Protein AF-A0A1U6GPQ8-F1 (afdb_monomer_lite)

Sequence (270 aa):
MSQRFDLRLATETLAEDAQQLGVTVETLQNISVQVTATLVKQPNAYLELEYFVTLPTESLADQLNWPTWQSEQVSFTDYLWEQTCLECFFTGKLIVNDRSINSDCLINNDNIANTHETTAYVEINASPDGRYALYQFKSYRNPATLPPKPLLQADGQTRASIDWIDTSNQQRPLVETKASSQLSTTSKSSAHKNISPKLYHYERSFRVPLNQLSNETVGIKNTAIEYMHPCVILYFGNTALYFAPKHASSPDFHNRHYWSRFDHKAALIK

Secondary structure (DSSP, 8-state):
-EEEEEEEE--S-HHHHHHHTTS-HHHHHT-EEEEEEEEE-SSS-EEEEEEEEEESSHHHHHHB--PPP-GGG-SB-S-GGGSSEEEEEEEEE-----TTS-TTSS--TT-TTS-SSSS-EEEEEE-TTS-EEEEEESBTTBS--SSPPBPB-TTSSSBP--EEE-GGG--------------------------PPPPEEEEEEEEEEGGGS--TTTT-SS-EEEEEEEEEEEEETTEEEEEESS--SS--TT-GGGPEE--TTGGG--

pLDDT: mean 79.73, std 22.93, range [28.69, 98.62]

Radius of gyration: 21.73 Å; chains: 1; bounding box: 42×54×80 Å

Foldseek 3Di:
DKDKFWKFWQAPCLCVLCVVLVHDSVQNRPWTKMKMWDFDVPPFTKIKIKIKIKGQDPSQVVQWPQDDADPVQQEEDFPLLQAWKWKKKFDFAQPPPDPPDDCPPVDDDPPPPPCQFQAKIKMWIDGNHNYIFIAIARGQCPVVDPPHHFQFFPVNPHGFHKAWDDCVPPPDPPPPPPPDDDDDDDDDDDDDPPPDRDMDMDMTMIMGGLNRVPDPSNNSHVTDTFWMWTKIWIGRNPDTIIITSDADVNGDSSRSVGIDTPDPVVSPPD

Structure (mmCIF, N/CA/C/O backbone):
data_AF-A0A1U6GPQ8-F1
#
_entry.id   AF-A0A1U6GPQ8-F1
#
loop_
_atom_site.group_PDB
_atom_site.id
_atom_site.type_symbol
_atom_site.label_atom_id
_atom_site.label_alt_id
_atom_site.label_comp_id
_atom_site.label_asym_id
_atom_site.label_entity_id
_atom_site.label_seq_id
_atom_site.pdbx_PDB_ins_code
_atom_site.Cartn_x
_atom_site.Cartn_y
_atom_site.Cartn_z
_atom_site.occupancy
_atom_site.B_iso_or_equiv
_atom_site.auth_seq_id
_atom_site.auth_comp_id
_atom_site.auth_asym_id
_atom_site.auth_atom_id
_atom_site.pdbx_PDB_model_num
ATOM 1 N N . MET A 1 1 ? 9.578 16.056 -7.174 1.00 80.38 1 MET A N 1
ATOM 2 C CA . MET A 1 1 ? 8.194 16.360 -7.582 1.00 80.38 1 MET A CA 1
ATOM 3 C C . MET A 1 1 ? 7.305 15.513 -6.697 1.00 80.38 1 MET A C 1
ATOM 5 O O . MET A 1 1 ? 7.438 14.303 -6.791 1.00 80.38 1 MET A O 1
ATOM 9 N N . SER A 1 2 ? 6.498 16.105 -5.819 1.00 88.50 2 SER A N 1
ATOM 10 C CA . SER A 1 2 ? 5.776 15.358 -4.775 1.00 88.50 2 SER A CA 1
ATOM 11 C C . SER A 1 2 ? 4.268 15.585 -4.832 1.00 88.50 2 SER A C 1
ATOM 13 O O . SER A 1 2 ? 3.830 16.717 -5.006 1.00 88.50 2 SER A O 1
ATOM 15 N N . GLN A 1 3 ? 3.482 14.526 -4.660 1.00 91.88 3 GLN A N 1
ATOM 16 C CA . GLN A 1 3 ? 2.026 14.588 -4.549 1.00 91.88 3 GLN A CA 1
ATOM 17 C C . GLN A 1 3 ? 1.580 13.875 -3.276 1.00 91.88 3 GLN A C 1
ATOM 19 O O . GLN A 1 3 ? 2.049 12.780 -2.974 1.00 91.88 3 GLN A O 1
ATOM 24 N N . ARG A 1 4 ? 0.664 14.506 -2.544 1.00 95.31 4 ARG A N 1
ATOM 25 C CA . ARG A 1 4 ? 0.062 13.962 -1.329 1.00 95.31 4 ARG A CA 1
ATOM 26 C C . ARG A 1 4 ? -1.313 13.378 -1.634 1.00 95.31 4 ARG A C 1
ATOM 28 O O . ARG A 1 4 ? -2.082 13.957 -2.401 1.00 95.31 4 ARG A O 1
ATOM 35 N N . PHE A 1 5 ? -1.609 12.254 -1.002 1.00 96.19 5 PHE A N 1
ATOM 36 C CA . PHE A 1 5 ? -2.870 11.538 -1.076 1.00 96.19 5 PHE A CA 1
ATOM 37 C C . PHE A 1 5 ? -3.395 11.356 0.343 1.00 96.19 5 PHE A C 1
ATOM 39 O O . PHE A 1 5 ? -2.730 10.728 1.163 1.00 96.19 5 PHE A O 1
ATOM 46 N N . ASP A 1 6 ? -4.574 11.897 0.630 1.00 97.56 6 ASP A N 1
ATOM 47 C CA . ASP A 1 6 ? -5.304 11.566 1.850 1.00 97.56 6 ASP A CA 1
ATOM 48 C C . ASP A 1 6 ? -6.226 10.383 1.527 1.00 97.56 6 ASP A C 1
ATOM 50 O O . ASP A 1 6 ? -7.061 10.455 0.617 1.00 97.56 6 ASP A O 1
ATOM 54 N N . LEU A 1 7 ? -6.017 9.267 2.217 1.00 98.06 7 LEU A N 1
ATOM 55 C CA . LEU A 1 7 ? -6.739 8.025 1.988 1.00 98.06 7 LEU A CA 1
ATOM 56 C C . LEU A 1 7 ? -7.954 7.983 2.910 1.00 98.06 7 LEU A C 1
ATOM 58 O O . LEU A 1 7 ? -7.910 8.419 4.060 1.00 98.06 7 LEU A O 1
ATOM 62 N N . ARG A 1 8 ? -9.054 7.448 2.392 1.00 95.06 8 ARG A N 1
ATOM 63 C CA . ARG A 1 8 ? -10.304 7.268 3.123 1.00 95.06 8 ARG A CA 1
ATOM 64 C C . ARG A 1 8 ? -10.562 5.792 3.313 1.00 95.06 8 ARG A C 1
ATOM 66 O O . ARG A 1 8 ? -10.179 4.983 2.468 1.00 95.06 8 ARG A O 1
ATOM 73 N N . LEU A 1 9 ? -11.237 5.475 4.408 1.00 95.75 9 LEU A N 1
ATOM 74 C CA . LEU A 1 9 ? -11.702 4.129 4.674 1.00 95.75 9 LEU A CA 1
ATOM 75 C C . LEU A 1 9 ? -12.615 3.664 3.526 1.00 95.75 9 LEU A C 1
ATOM 77 O O . LEU A 1 9 ? -13.590 4.333 3.187 1.00 95.75 9 LEU A O 1
ATOM 81 N N . ALA A 1 10 ? -12.250 2.541 2.925 1.00 92.62 10 ALA A N 1
ATOM 82 C CA . ALA A 1 10 ? -12.886 1.907 1.786 1.00 92.62 10 ALA A CA 1
ATOM 83 C C . ALA A 1 10 ? -13.575 0.628 2.262 1.00 92.62 10 ALA A C 1
ATOM 85 O O . ALA A 1 10 ? -13.041 -0.467 2.124 1.00 92.62 10 ALA A O 1
ATOM 86 N N . THR A 1 11 ? -14.742 0.773 2.880 1.00 89.19 11 THR A N 1
ATOM 87 C CA . THR A 1 11 ? -15.499 -0.350 3.445 1.00 89.19 11 THR A CA 1
ATOM 88 C C . THR A 1 11 ? -16.989 -0.166 3.191 1.00 89.19 11 THR A C 1
ATOM 90 O O . THR A 1 11 ? -17.485 0.960 3.104 1.00 89.19 11 THR A O 1
ATOM 93 N N . GLU A 1 12 ? -17.700 -1.282 3.092 1.00 88.12 12 GLU A N 1
ATOM 94 C CA . GLU A 1 12 ? -19.165 -1.332 3.102 1.00 88.12 12 GLU A CA 1
ATOM 95 C C . GLU A 1 12 ? -19.702 -1.831 4.454 1.00 88.12 12 GLU A C 1
ATOM 97 O O . GLU A 1 12 ? -20.895 -1.713 4.718 1.00 88.12 12 GLU A O 1
ATOM 102 N N . THR A 1 13 ? -18.815 -2.309 5.334 1.00 92.75 13 THR A N 1
ATOM 103 C CA . THR A 1 13 ? -19.119 -2.968 6.615 1.00 92.75 13 THR A CA 1
ATOM 104 C C . THR A 1 13 ? -18.753 -2.100 7.821 1.00 92.75 13 THR A C 1
ATOM 106 O O . THR A 1 13 ? -18.507 -2.593 8.916 1.00 92.75 13 THR A O 1
ATOM 109 N N . LEU A 1 14 ? -18.737 -0.769 7.656 1.00 93.50 14 LEU A N 1
ATOM 110 C CA . LEU A 1 14 ? -18.209 0.181 8.648 1.00 93.50 14 LEU A CA 1
ATOM 111 C C . LEU A 1 14 ? -18.781 0.005 10.065 1.00 93.50 14 LEU A C 1
ATOM 113 O O . LEU A 1 14 ? -18.063 0.138 11.055 1.00 93.50 14 LEU A O 1
ATOM 117 N N . ALA A 1 15 ? -20.088 -0.243 10.168 1.00 96.19 15 ALA A N 1
ATOM 118 C CA . ALA A 1 15 ? -20.752 -0.424 11.455 1.00 96.19 15 ALA A CA 1
ATOM 119 C C . ALA A 1 15 ? -20.372 -1.759 12.115 1.00 96.19 15 ALA A C 1
ATOM 121 O O . ALA A 1 15 ? -20.145 -1.791 13.325 1.00 96.19 15 ALA A O 1
ATOM 122 N N . GLU A 1 16 ? -20.265 -2.832 11.327 1.00 96.94 16 GLU A N 1
ATOM 123 C CA . GLU A 1 16 ? -19.837 -4.148 11.808 1.00 96.94 16 GLU A CA 1
ATOM 124 C C . GLU A 1 16 ? -18.360 -4.128 12.216 1.00 96.94 16 GLU A C 1
ATOM 126 O O . GLU A 1 16 ? -18.025 -4.594 13.305 1.00 96.94 16 GLU A O 1
ATOM 131 N N . ASP A 1 17 ? -17.500 -3.498 11.410 1.00 96.62 17 ASP A N 1
ATOM 132 C CA . ASP A 1 17 ? -16.074 -3.325 11.694 1.00 96.62 17 ASP A CA 1
ATOM 133 C C . ASP A 1 17 ? -15.867 -2.556 13.011 1.00 96.62 17 ASP A C 1
ATOM 135 O O . ASP A 1 17 ? -15.079 -2.963 13.868 1.00 96.62 17 ASP A O 1
ATOM 139 N N . ALA A 1 18 ? -16.613 -1.460 13.215 1.00 97.12 18 ALA A N 1
ATOM 140 C CA . ALA A 1 18 ? -16.558 -0.666 14.444 1.00 97.12 18 ALA A CA 1
ATOM 141 C C . ALA A 1 18 ? -16.988 -1.487 15.667 1.00 97.12 18 ALA A C 1
ATOM 143 O O . ALA A 1 18 ? -16.309 -1.470 16.698 1.00 97.12 18 ALA A O 1
ATOM 144 N N . GLN A 1 19 ? -18.079 -2.247 15.537 1.00 97.38 19 GLN A N 1
ATOM 145 C CA . GLN A 1 19 ? -18.564 -3.130 16.592 1.00 97.38 19 GLN A CA 1
ATOM 146 C C . GLN A 1 19 ? -17.535 -4.216 16.937 1.00 97.38 19 GLN A C 1
ATOM 148 O O . GLN A 1 19 ? -17.273 -4.442 18.118 1.00 97.38 19 GLN A O 1
ATOM 153 N N . GLN A 1 20 ? -16.937 -4.865 15.934 1.00 96.94 20 GLN A N 1
ATOM 154 C CA . GLN A 1 20 ? -15.933 -5.914 16.126 1.00 96.94 20 GLN A CA 1
ATOM 155 C C . GLN A 1 20 ? -14.681 -5.389 16.836 1.00 96.94 20 GLN A C 1
ATOM 157 O O . GLN A 1 20 ? -14.102 -6.090 17.663 1.00 96.94 20 GLN A O 1
ATOM 162 N N . LEU A 1 21 ? -14.292 -4.147 16.547 1.00 97.25 21 LEU A N 1
ATOM 163 C CA . LEU A 1 21 ? -13.140 -3.483 17.155 1.00 97.25 21 LEU A CA 1
ATOM 164 C C . LEU A 1 21 ? -13.445 -2.818 18.504 1.00 97.25 21 LEU A C 1
ATOM 166 O O . LEU A 1 21 ? -12.536 -2.278 19.138 1.00 97.25 21 LEU A O 1
ATOM 170 N N . GLY A 1 22 ? -14.704 -2.852 18.954 1.00 97.31 22 GLY A N 1
ATOM 171 C CA . GLY A 1 22 ? -15.128 -2.252 20.217 1.00 97.31 22 GLY A CA 1
ATOM 172 C C . GLY A 1 22 ? -15.048 -0.722 20.229 1.00 97.31 22 GLY A C 1
ATOM 173 O O . GLY A 1 22 ? -14.846 -0.128 21.287 1.00 97.31 22 GLY A O 1
ATOM 174 N N . VAL A 1 23 ? -15.191 -0.074 19.069 1.00 96.69 23 VAL A N 1
ATOM 175 C CA . VAL A 1 23 ? -15.111 1.386 18.908 1.00 96.69 23 VAL A CA 1
ATOM 176 C C . VAL A 1 23 ? -16.353 1.946 18.210 1.00 96.69 23 VAL A C 1
ATOM 178 O O . VAL A 1 23 ? -17.219 1.212 17.742 1.00 96.69 23 VAL A O 1
ATOM 181 N N . THR A 1 24 ? -16.477 3.272 18.144 1.00 97.62 24 THR A N 1
ATOM 182 C CA . THR A 1 24 ? -17.569 3.915 17.398 1.00 97.62 24 THR A CA 1
ATOM 183 C C . THR A 1 24 ? -17.243 4.020 15.907 1.00 97.62 24 THR A C 1
ATOM 185 O O . THR A 1 24 ? -16.079 4.089 15.515 1.00 97.62 24 THR A O 1
ATOM 188 N N . VAL A 1 25 ? -18.275 4.126 15.066 1.00 97.50 25 VAL A N 1
ATOM 189 C CA . VAL A 1 25 ? -18.115 4.447 13.634 1.00 97.50 25 VAL A CA 1
ATOM 190 C C . VAL A 1 25 ? -17.303 5.731 13.435 1.00 97.50 25 VAL A C 1
ATOM 192 O O . VAL A 1 25 ? -16.388 5.764 12.618 1.00 97.50 25 VAL A O 1
ATOM 195 N N . GLU A 1 26 ? -17.585 6.765 14.230 1.00 96.81 26 GLU A N 1
ATOM 196 C CA . GLU A 1 26 ? -16.834 8.026 14.218 1.00 96.81 26 GLU A CA 1
ATOM 197 C C . GLU A 1 26 ? -15.344 7.808 14.533 1.00 96.81 26 GLU A C 1
ATOM 199 O O . GLU A 1 26 ? -14.475 8.414 13.912 1.00 96.81 26 GLU A O 1
ATOM 204 N N . THR A 1 27 ? -15.030 6.892 15.454 1.00 96.62 27 THR A N 1
ATOM 205 C CA . THR A 1 27 ? -13.646 6.540 15.793 1.00 96.62 27 THR A CA 1
ATOM 206 C C . THR A 1 27 ? -12.912 5.950 14.587 1.00 96.62 27 THR A C 1
ATOM 208 O O . THR A 1 27 ? -11.779 6.344 14.326 1.00 96.62 27 THR A O 1
ATOM 211 N N . LEU A 1 28 ? -13.554 5.065 13.814 1.00 97.44 28 LEU A N 1
ATOM 212 C CA . LEU A 1 28 ? -12.960 4.523 12.585 1.00 97.44 28 LEU A CA 1
ATOM 213 C C . LEU A 1 28 ? -12.820 5.582 11.485 1.00 97.44 28 LEU A C 1
ATOM 215 O O . LEU A 1 28 ? -11.802 5.626 10.799 1.00 97.44 28 LEU A O 1
ATOM 219 N N . GLN A 1 29 ? -13.805 6.470 11.342 1.00 96.12 29 GLN A N 1
ATOM 220 C CA . GLN A 1 29 ? -13.757 7.575 10.377 1.00 96.12 29 GLN A CA 1
ATOM 221 C C . GLN A 1 29 ? -12.651 8.594 10.686 1.00 96.12 29 GLN A C 1
ATOM 223 O O . GLN A 1 29 ? -12.165 9.261 9.774 1.00 96.12 29 GLN A O 1
ATOM 228 N N . ASN A 1 30 ? -12.239 8.691 11.951 1.00 96.44 30 ASN A N 1
ATOM 229 C CA . ASN A 1 30 ? -11.161 9.565 12.406 1.00 96.44 30 ASN A CA 1
ATOM 230 C C . ASN A 1 30 ? -9.761 8.931 12.298 1.00 96.44 30 ASN A C 1
ATOM 232 O O . ASN A 1 30 ? -8.777 9.574 12.673 1.00 96.44 30 ASN A O 1
ATOM 236 N N . ILE A 1 31 ? -9.635 7.702 11.781 1.00 98.12 31 ILE A N 1
ATOM 237 C CA . ILE A 1 31 ? -8.334 7.166 11.364 1.00 98.12 31 ILE A CA 1
ATOM 238 C C . ILE A 1 31 ? -7.844 7.986 10.168 1.00 98.12 31 ILE A C 1
ATOM 240 O O . ILE A 1 31 ? -8.519 8.086 9.145 1.00 98.12 31 ILE A O 1
ATOM 244 N N . SER A 1 32 ? -6.649 8.560 10.290 1.00 98.12 32 SER A N 1
ATOM 245 C CA . SER A 1 32 ? -6.026 9.332 9.218 1.00 98.12 32 SER A CA 1
ATOM 246 C C . SER A 1 32 ? -4.911 8.518 8.581 1.00 98.12 32 SER A C 1
ATOM 248 O O . SER A 1 32 ? -3.963 8.122 9.260 1.00 98.12 32 SER A O 1
ATOM 250 N N . VAL A 1 33 ? -5.024 8.279 7.276 1.00 98.56 33 VAL A N 1
ATOM 251 C CA . VAL A 1 33 ? -3.987 7.632 6.473 1.00 98.56 33 VAL A CA 1
ATOM 252 C C . VAL A 1 33 ? -3.605 8.564 5.337 1.00 98.56 33 VAL A C 1
ATOM 254 O O . VAL A 1 33 ? -4.456 9.063 4.601 1.00 98.56 33 VAL A O 1
ATOM 257 N N . GLN A 1 34 ? -2.310 8.794 5.182 1.00 98.50 34 GLN A N 1
ATOM 258 C CA . GLN A 1 34 ? -1.774 9.681 4.169 1.00 98.50 34 GLN A CA 1
ATOM 259 C C . GLN A 1 34 ? -0.557 9.081 3.508 1.00 98.50 34 GLN A C 1
ATOM 261 O O . GLN A 1 34 ? 0.291 8.492 4.171 1.00 98.50 34 GLN A O 1
ATOM 266 N N . VAL A 1 35 ? -0.451 9.297 2.204 1.00 98.31 35 VAL A N 1
ATOM 267 C CA . VAL A 1 35 ? 0.700 8.862 1.427 1.00 98.31 35 VAL A CA 1
ATOM 268 C C . VAL A 1 35 ? 1.261 10.041 0.657 1.00 98.31 35 VAL A C 1
ATOM 270 O O . VAL A 1 35 ? 0.530 10.751 -0.033 1.00 98.31 35 VAL A O 1
ATOM 273 N N . THR A 1 36 ? 2.565 10.258 0.768 1.00 96.75 36 THR A N 1
ATOM 274 C CA . THR A 1 36 ? 3.293 11.180 -0.103 1.00 96.75 36 THR A CA 1
ATOM 275 C C . THR A 1 36 ? 4.077 10.369 -1.114 1.00 96.75 36 THR A C 1
ATOM 277 O O . THR A 1 36 ? 4.870 9.509 -0.747 1.00 96.75 36 THR A O 1
ATOM 280 N N . ALA A 1 37 ? 3.857 10.648 -2.395 1.00 94.56 37 ALA A N 1
ATOM 281 C CA . ALA A 1 37 ? 4.611 10.060 -3.486 1.00 94.56 37 ALA A CA 1
ATOM 282 C C . ALA A 1 37 ? 5.533 11.111 -4.099 1.00 94.56 37 ALA A C 1
ATOM 284 O O . ALA A 1 37 ? 5.069 12.124 -4.632 1.00 94.56 37 ALA A O 1
ATOM 285 N N . THR A 1 38 ? 6.837 10.862 -4.052 1.00 91.94 38 THR A N 1
ATOM 286 C CA . THR A 1 38 ? 7.864 11.769 -4.559 1.00 91.94 38 THR A CA 1
ATOM 287 C C . THR A 1 38 ? 8.612 11.131 -5.721 1.00 91.94 38 THR A C 1
ATOM 289 O O . THR A 1 38 ? 9.323 10.144 -5.572 1.00 91.94 38 THR A O 1
ATOM 292 N N . LEU A 1 39 ? 8.498 11.738 -6.900 1.00 87.56 39 LEU A N 1
ATOM 293 C CA . LEU A 1 39 ? 9.299 11.394 -8.065 1.00 87.56 39 LEU A CA 1
ATOM 294 C C . LEU A 1 39 ? 10.582 12.232 -8.077 1.00 87.56 39 LEU A C 1
ATOM 296 O O . LEU A 1 39 ? 10.535 13.470 -8.182 1.00 87.56 39 LEU A O 1
ATOM 300 N N . VAL A 1 40 ? 11.725 11.554 -8.017 1.00 85.50 40 VAL A N 1
ATOM 301 C CA . VAL A 1 40 ? 13.059 12.147 -8.152 1.00 85.50 40 VAL A CA 1
ATOM 302 C C . VAL A 1 40 ? 13.677 11.667 -9.456 1.00 85.50 40 VAL A C 1
ATOM 304 O O . VAL A 1 40 ? 13.591 10.493 -9.793 1.00 85.50 40 VAL A O 1
ATOM 307 N N . LYS A 1 41 ? 14.255 12.592 -10.232 1.00 77.81 41 LYS A N 1
ATOM 308 C CA . LYS A 1 41 ? 14.814 12.304 -11.565 1.00 77.81 41 LYS A CA 1
ATOM 309 C C . LYS A 1 41 ? 16.342 12.265 -11.604 1.00 77.81 41 LYS A C 1
ATOM 311 O O . LYS A 1 41 ? 16.888 11.727 -12.560 1.00 77.81 41 LYS A O 1
ATOM 316 N N . GLN A 1 42 ? 17.016 12.886 -10.636 1.00 74.12 42 GLN A N 1
ATOM 317 C CA . GLN A 1 42 ? 18.471 13.066 -10.601 1.00 74.12 42 GLN A CA 1
ATOM 318 C C . GLN A 1 42 ? 18.967 13.071 -9.141 1.00 74.12 42 GLN A C 1
ATOM 320 O O . GLN A 1 42 ? 18.241 13.578 -8.283 1.00 74.12 42 GLN A O 1
ATOM 325 N N . PRO A 1 43 ? 20.180 12.558 -8.846 1.00 78.81 43 PRO A N 1
ATOM 326 C CA . PRO A 1 43 ? 21.112 11.918 -9.786 1.00 78.81 43 PRO A CA 1
ATOM 327 C C . PRO A 1 43 ? 20.650 10.521 -10.232 1.00 78.81 43 PRO A C 1
ATOM 329 O O . PRO A 1 43 ? 20.870 10.143 -11.375 1.00 78.81 43 PRO A O 1
ATOM 332 N N . ASN A 1 44 ? 19.920 9.805 -9.374 1.00 82.62 44 ASN A N 1
ATOM 333 C CA . ASN A 1 44 ? 19.282 8.531 -9.700 1.00 82.62 44 ASN A CA 1
ATOM 334 C C . ASN A 1 44 ? 17.766 8.708 -9.688 1.00 82.62 44 ASN A C 1
ATOM 336 O O . ASN A 1 44 ? 17.230 9.384 -8.809 1.00 82.62 44 ASN A O 1
ATOM 340 N N . ALA A 1 45 ? 17.080 8.116 -10.663 1.00 84.12 45 ALA A N 1
ATOM 341 C CA . ALA A 1 45 ? 15.637 8.241 -10.769 1.00 84.12 45 ALA A CA 1
ATOM 342 C C . ALA A 1 45 ? 14.924 7.214 -9.873 1.00 84.12 45 ALA A C 1
ATOM 344 O O . ALA A 1 45 ? 15.140 6.011 -10.024 1.00 84.12 45 ALA A O 1
ATOM 345 N N . TYR A 1 46 ? 14.064 7.678 -8.966 1.00 88.94 46 TYR A N 1
ATOM 346 C CA . TYR A 1 46 ? 13.274 6.827 -8.070 1.00 88.94 46 TYR A CA 1
ATOM 347 C C . TYR A 1 46 ? 11.874 7.397 -7.822 1.00 88.94 46 TYR A C 1
ATOM 349 O O . TYR A 1 46 ? 11.650 8.610 -7.902 1.00 88.94 46 TYR A O 1
ATOM 357 N N . LEU A 1 47 ? 10.940 6.496 -7.520 1.00 91.38 47 LEU A N 1
ATOM 358 C CA . LEU A 1 47 ? 9.679 6.810 -6.858 1.00 91.38 47 LEU A CA 1
ATOM 359 C C . LEU A 1 47 ? 9.854 6.532 -5.366 1.00 91.38 47 LEU A C 1
ATOM 361 O O . LEU A 1 47 ? 10.105 5.396 -4.990 1.00 91.38 47 LEU A O 1
ATOM 365 N N . GLU A 1 48 ? 9.710 7.547 -4.532 1.00 95.00 48 GLU A N 1
ATOM 366 C CA . GLU A 1 48 ? 9.655 7.419 -3.077 1.00 95.00 48 GLU A CA 1
ATOM 367 C C . GLU A 1 48 ? 8.201 7.479 -2.607 1.00 95.00 48 GLU A C 1
ATOM 369 O O . GLU A 1 48 ? 7.417 8.278 -3.124 1.00 95.00 48 GLU A O 1
ATOM 374 N N . LEU A 1 49 ? 7.847 6.621 -1.655 1.00 97.38 49 LEU A N 1
ATOM 375 C CA . LEU A 1 49 ? 6.535 6.559 -1.024 1.00 97.38 49 LEU A CA 1
ATOM 376 C C . LEU A 1 49 ? 6.723 6.651 0.491 1.00 97.38 49 LEU A C 1
ATOM 378 O O . LEU A 1 49 ? 7.417 5.821 1.075 1.00 97.38 49 LEU A O 1
ATOM 382 N N . GLU A 1 50 ? 6.103 7.654 1.107 1.00 97.94 50 GLU A N 1
ATOM 383 C CA . GLU A 1 50 ? 6.067 7.875 2.557 1.00 97.94 50 GLU A CA 1
ATOM 384 C C . GLU A 1 50 ? 4.622 7.678 3.039 1.00 97.94 50 GLU A C 1
ATOM 386 O O . GLU A 1 50 ? 3.727 8.410 2.607 1.00 97.94 50 GLU A O 1
ATOM 391 N N . TYR A 1 51 ? 4.386 6.699 3.912 1.00 98.38 51 TYR A N 1
ATOM 392 C CA . TYR A 1 51 ? 3.076 6.383 4.488 1.00 98.38 51 TYR A CA 1
ATOM 393 C C . TYR A 1 51 ? 3.008 6.876 5.929 1.00 98.38 51 TYR A C 1
ATOM 395 O O . TYR A 1 51 ? 3.856 6.517 6.742 1.00 98.38 51 TYR A O 1
ATOM 403 N N . PHE A 1 52 ? 1.957 7.624 6.254 1.00 98.06 52 PHE A N 1
ATOM 404 C CA . PHE A 1 52 ? 1.663 8.135 7.589 1.00 98.06 52 PHE A CA 1
ATOM 405 C C . PHE A 1 52 ? 0.298 7.622 8.039 1.00 98.06 52 PHE A C 1
ATOM 407 O O . PHE A 1 52 ? -0.705 7.839 7.358 1.00 98.06 52 PHE A O 1
ATOM 414 N N . VAL A 1 53 ? 0.250 6.975 9.201 1.00 98.31 53 VAL A N 1
ATOM 415 C CA . VAL A 1 53 ? -0.982 6.489 9.832 1.00 98.31 53 VAL A CA 1
ATOM 416 C C . VAL A 1 53 ? -1.115 7.143 11.197 1.00 98.31 53 VAL A C 1
ATOM 418 O O . VAL A 1 53 ? -0.180 7.135 11.994 1.00 98.31 53 VAL A O 1
ATOM 421 N N . THR A 1 54 ? -2.278 7.724 11.471 1.00 98.19 54 THR A N 1
ATOM 422 C CA . THR A 1 54 ? -2.613 8.298 12.773 1.00 98.19 54 THR A CA 1
ATOM 423 C C . THR A 1 54 ? -3.905 7.688 13.289 1.00 98.19 54 THR A C 1
ATOM 425 O O . THR A 1 54 ? -4.943 7.777 12.630 1.00 98.19 54 THR A O 1
ATOM 428 N N . LEU A 1 55 ? -3.840 7.092 14.479 1.00 97.94 55 LEU A N 1
ATOM 429 C CA . LEU A 1 55 ? -4.991 6.515 15.161 1.00 97.94 55 LEU A CA 1
ATOM 430 C C . LEU A 1 55 ? -5.495 7.455 16.268 1.00 97.94 55 LEU A C 1
ATOM 432 O O . LEU A 1 55 ? -4.680 8.018 17.011 1.00 97.94 55 LEU A O 1
ATOM 436 N N . PRO A 1 56 ? -6.824 7.617 16.403 1.00 96.81 56 PRO A N 1
ATOM 437 C CA . PRO A 1 56 ? -7.422 8.561 17.345 1.00 96.81 56 PRO A CA 1
ATOM 438 C C . PRO A 1 56 ? -7.511 8.045 18.788 1.00 96.81 56 PRO A C 1
ATOM 440 O O . PRO A 1 56 ? -7.808 8.829 19.688 1.00 96.81 56 PRO A O 1
ATOM 443 N N . THR A 1 57 ? -7.300 6.745 19.030 1.00 95.88 57 THR A N 1
ATOM 444 C CA . THR A 1 57 ? -7.478 6.129 20.353 1.00 95.88 57 THR A CA 1
ATOM 445 C C . THR A 1 57 ? -6.408 5.085 20.660 1.00 95.88 57 THR A C 1
ATOM 447 O O . THR A 1 57 ? -5.869 4.437 19.765 1.00 95.88 57 THR A O 1
ATOM 450 N N . GLU A 1 58 ? -6.153 4.887 21.955 1.00 95.56 58 GLU A N 1
ATOM 451 C CA . GLU A 1 58 ? -5.263 3.835 22.464 1.00 95.56 58 GLU A CA 1
ATOM 452 C C . GLU A 1 58 ? -5.763 2.437 22.105 1.00 95.56 58 GLU A C 1
ATOM 454 O O . GLU A 1 58 ? -4.996 1.609 21.640 1.00 95.56 58 GLU A O 1
ATOM 459 N N . SER A 1 59 ? -7.072 2.203 22.228 1.00 95.50 59 SER A N 1
ATOM 460 C CA . SER A 1 59 ? -7.676 0.901 21.931 1.00 95.50 59 SER A CA 1
ATOM 461 C C . SER A 1 59 ? -7.447 0.453 20.484 1.00 95.50 59 SER A C 1
ATOM 463 O O . SER A 1 59 ? -7.251 -0.736 20.247 1.00 95.50 59 SER A O 1
ATOM 465 N N . LEU A 1 60 ? -7.438 1.378 19.516 1.00 97.50 60 LEU A N 1
ATOM 466 C CA . LEU A 1 60 ? -7.057 1.050 18.141 1.00 97.50 60 LEU A CA 1
ATOM 467 C C . LEU A 1 60 ? -5.551 0.805 18.014 1.00 97.50 60 LEU A C 1
ATOM 469 O O . LEU A 1 60 ? -5.146 -0.106 17.300 1.00 97.50 60 LEU A O 1
ATOM 473 N N . ALA A 1 61 ? -4.727 1.603 18.696 1.00 97.19 61 ALA A N 1
ATOM 474 C CA . ALA A 1 61 ? -3.273 1.463 18.668 1.00 97.19 61 ALA A CA 1
ATOM 475 C C . ALA A 1 61 ? -2.792 0.126 19.249 1.00 97.19 61 ALA A C 1
ATOM 477 O O . ALA A 1 61 ? -1.899 -0.491 18.675 1.00 97.19 61 ALA A O 1
ATOM 478 N N . ASP A 1 62 ? -3.425 -0.345 20.322 1.00 96.50 62 ASP A N 1
ATOM 479 C CA . ASP A 1 62 ? -3.134 -1.635 20.954 1.00 96.50 62 ASP A CA 1
ATOM 480 C C . ASP A 1 62 ? -3.561 -2.825 20.079 1.00 96.50 62 ASP A C 1
ATOM 482 O O . ASP A 1 62 ? -2.982 -3.907 20.171 1.00 96.50 62 ASP A O 1
ATOM 486 N N . GLN A 1 63 ? -4.576 -2.638 19.227 1.00 97.88 63 GLN A N 1
ATOM 487 C CA . GLN A 1 63 ? -5.068 -3.667 18.307 1.00 97.88 63 GLN A CA 1
ATOM 488 C C . GLN A 1 63 ? -4.326 -3.679 16.966 1.00 97.88 63 GLN A C 1
ATOM 490 O O . GLN A 1 63 ? -4.323 -4.713 16.292 1.00 97.88 63 GLN A O 1
ATOM 495 N N . LEU A 1 64 ? -3.731 -2.553 16.552 1.00 98.44 64 LEU A N 1
ATOM 496 C CA . LEU A 1 64 ? -3.061 -2.435 15.261 1.00 98.44 64 LEU A CA 1
ATOM 497 C C . LEU A 1 64 ? -1.853 -3.374 15.195 1.00 98.44 64 LEU A C 1
ATOM 499 O O . LEU A 1 64 ? -0.869 -3.219 15.919 1.00 98.44 64 LEU A O 1
ATOM 503 N N . ASN A 1 65 ? -1.878 -4.287 14.230 1.00 97.88 65 ASN A N 1
ATOM 504 C CA . ASN A 1 65 ? -0.711 -5.064 13.860 1.00 97.88 65 ASN A CA 1
ATOM 505 C C . ASN A 1 65 ? 0.217 -4.208 12.987 1.00 97.88 65 ASN A C 1
ATOM 507 O O . ASN A 1 65 ? 0.089 -4.170 11.762 1.00 97.88 65 ASN A O 1
ATOM 511 N N . TRP A 1 66 ? 1.148 -3.504 13.624 1.00 97.00 66 TRP A N 1
ATOM 512 C CA . TRP A 1 66 ? 2.219 -2.774 12.952 1.00 97.00 66 TRP A CA 1
ATOM 513 C C . TRP A 1 66 ? 3.565 -3.418 13.289 1.00 97.00 66 TRP A C 1
ATOM 515 O O . TRP A 1 66 ? 4.158 -3.089 14.322 1.00 97.00 66 TRP A O 1
ATOM 525 N N . PRO A 1 67 ? 4.057 -4.364 12.471 1.00 94.25 67 PRO A N 1
ATOM 526 C CA . PRO A 1 67 ? 5.226 -5.135 12.850 1.00 94.25 67 PRO A CA 1
ATOM 527 C C . PRO A 1 67 ? 6.484 -4.256 12.898 1.00 94.25 67 PRO A C 1
ATOM 529 O O . PRO A 1 67 ? 6.679 -3.323 12.107 1.00 94.25 67 PRO A O 1
ATOM 532 N N . THR A 1 68 ? 7.346 -4.547 13.871 1.00 91.75 68 THR A N 1
ATOM 533 C CA . THR A 1 68 ? 8.632 -3.865 14.034 1.00 91.75 68 THR A CA 1
ATOM 534 C C . THR A 1 68 ? 9.499 -4.107 12.804 1.00 91.75 68 THR A C 1
ATOM 536 O O . THR A 1 68 ? 9.600 -5.233 12.326 1.00 91.75 68 THR A O 1
ATOM 539 N N . TRP A 1 69 ? 10.142 -3.050 12.310 1.00 92.50 69 TRP A N 1
ATOM 540 C CA . TRP A 1 69 ? 11.083 -3.152 11.198 1.00 92.50 69 TRP A CA 1
ATOM 541 C C . TRP A 1 69 ? 12.291 -4.020 11.567 1.00 92.50 69 TRP A C 1
ATOM 543 O O . TRP A 1 69 ? 12.833 -3.880 12.665 1.00 92.50 69 TRP A O 1
ATOM 553 N N . GLN A 1 70 ? 12.709 -4.895 10.650 1.00 89.12 70 GLN A N 1
ATOM 554 C CA . GLN A 1 70 ? 13.859 -5.783 10.818 1.00 89.12 70 GLN A CA 1
ATOM 555 C C . GLN A 1 70 ? 14.666 -5.851 9.519 1.00 89.12 70 GLN A C 1
ATOM 557 O O . GLN A 1 70 ? 14.177 -6.332 8.495 1.00 89.12 70 GLN A O 1
ATOM 562 N N . SER A 1 71 ? 15.930 -5.420 9.562 1.00 90.62 71 SER A N 1
ATOM 563 C CA . SER A 1 71 ? 16.847 -5.477 8.413 1.00 90.62 71 SER A CA 1
ATOM 564 C C . SER A 1 71 ? 16.963 -6.879 7.828 1.00 90.62 71 SER A C 1
ATOM 566 O O . SER A 1 71 ? 17.060 -7.043 6.615 1.00 90.62 71 SER A O 1
ATOM 568 N N . GLU A 1 72 ? 16.930 -7.893 8.688 1.00 91.69 72 GLU A N 1
ATOM 569 C CA . GLU A 1 72 ? 17.125 -9.294 8.327 1.00 91.69 72 GLU A CA 1
ATOM 570 C C . GLU A 1 72 ? 15.917 -9.876 7.580 1.00 91.69 72 GLU A C 1
ATOM 572 O O . GLU A 1 72 ? 16.048 -10.903 6.917 1.00 91.69 72 GLU A O 1
ATOM 577 N N . GLN A 1 73 ? 14.748 -9.230 7.665 1.00 88.81 73 GLN A N 1
ATOM 578 C CA . GLN A 1 73 ? 13.528 -9.661 6.979 1.00 88.81 73 GLN A CA 1
ATOM 579 C C . GLN A 1 73 ? 13.352 -9.037 5.592 1.00 88.81 73 GLN A C 1
ATOM 581 O O . GLN A 1 73 ? 12.453 -9.451 4.852 1.00 88.81 73 GLN A O 1
ATOM 586 N N . VAL A 1 74 ? 14.190 -8.064 5.213 1.00 94.88 74 VAL A N 1
ATOM 587 C CA . VAL A 1 74 ? 14.079 -7.362 3.929 1.00 94.88 74 VAL A CA 1
ATOM 588 C C . VAL A 1 74 ? 14.267 -8.343 2.773 1.00 94.88 74 VAL A C 1
ATOM 590 O O . VAL A 1 74 ? 15.378 -8.736 2.421 1.00 94.88 74 VAL A O 1
ATOM 593 N N . SER A 1 75 ? 13.151 -8.759 2.181 1.00 96.25 75 SER A N 1
ATOM 594 C CA . SER A 1 75 ? 13.112 -9.816 1.176 1.00 96.25 75 SER A CA 1
ATOM 595 C C . SER A 1 75 ? 11.806 -9.790 0.387 1.00 96.25 75 SER A C 1
ATOM 597 O O . SER A 1 75 ? 10.781 -9.279 0.852 1.00 96.25 75 SER A O 1
ATOM 599 N N . PHE A 1 76 ? 11.843 -10.369 -0.815 1.00 97.50 76 PHE A N 1
ATOM 600 C CA . PHE A 1 76 ? 10.638 -10.566 -1.611 1.00 97.50 76 PHE A CA 1
ATOM 601 C C . PHE A 1 76 ? 9.751 -11.641 -0.963 1.00 97.50 76 PHE A C 1
ATOM 603 O O . PHE A 1 76 ? 10.205 -12.772 -0.794 1.00 97.50 76 PHE A O 1
ATOM 610 N N . THR A 1 77 ? 8.493 -11.324 -0.658 1.00 97.75 77 THR A N 1
ATOM 611 C CA . THR A 1 77 ? 7.521 -12.237 -0.033 1.00 97.75 77 THR A CA 1
ATOM 612 C C . THR A 1 77 ? 6.140 -12.047 -0.659 1.00 97.75 77 THR A C 1
ATOM 614 O O . THR A 1 77 ? 5.643 -10.927 -0.705 1.00 97.75 77 THR A O 1
ATOM 617 N N . ASP A 1 78 ? 5.510 -13.131 -1.115 1.00 97.94 78 ASP A N 1
ATOM 618 C CA . ASP A 1 78 ? 4.149 -13.096 -1.664 1.00 97.94 78 ASP A CA 1
ATOM 619 C C . ASP A 1 78 ? 3.068 -12.982 -0.563 1.00 97.94 78 ASP A C 1
ATOM 621 O O . ASP A 1 78 ? 3.357 -13.154 0.619 1.00 97.94 78 ASP A O 1
ATOM 625 N N . TYR A 1 79 ? 1.811 -12.723 -0.951 1.00 97.38 79 TYR A N 1
ATOM 626 C CA . TYR A 1 79 ? 0.632 -12.717 -0.059 1.00 97.38 79 TYR A CA 1
ATOM 627 C C . TYR A 1 79 ? 0.652 -11.673 1.075 1.00 97.38 79 TYR A C 1
ATOM 629 O O . TYR A 1 79 ? -0.049 -11.806 2.074 1.00 97.38 79 TYR A O 1
ATOM 637 N N . LEU A 1 80 ? 1.409 -10.580 0.921 1.00 97.69 80 LEU A N 1
ATOM 638 C CA . LEU A 1 80 ? 1.492 -9.526 1.946 1.00 97.69 80 LEU A CA 1
ATOM 639 C C . LEU A 1 80 ? 0.161 -8.807 2.221 1.00 97.69 80 LEU A C 1
ATOM 641 O O . LEU A 1 80 ? 0.025 -8.212 3.284 1.00 97.69 80 LEU A O 1
ATOM 645 N N . TRP A 1 81 ? -0.813 -8.885 1.310 1.00 96.69 81 TRP A N 1
ATOM 646 C CA . TRP A 1 81 ? -2.161 -8.325 1.487 1.00 96.69 81 TRP A CA 1
ATOM 647 C C . TRP A 1 81 ? -2.999 -9.056 2.559 1.00 96.69 81 TRP A C 1
ATOM 649 O O . TRP A 1 81 ? -4.055 -8.572 2.967 1.00 96.69 81 TRP A O 1
ATOM 659 N N . GLU A 1 82 ? -2.544 -10.215 3.048 1.00 97.00 82 GLU A N 1
ATOM 660 C CA . GLU A 1 82 ? -3.183 -10.977 4.138 1.00 97.00 82 GLU A CA 1
ATOM 661 C C . GLU A 1 82 ? -2.819 -10.449 5.542 1.00 97.00 82 GLU A C 1
ATOM 663 O O . GLU A 1 82 ? -3.200 -11.022 6.560 1.00 97.00 82 GLU A O 1
ATOM 668 N N . GLN A 1 83 ? -2.068 -9.351 5.607 1.00 97.00 83 GLN A N 1
ATOM 669 C CA . GLN A 1 83 ? -1.634 -8.672 6.827 1.00 97.00 83 GLN A CA 1
ATOM 670 C C . GLN A 1 83 ? -1.567 -7.155 6.574 1.00 97.00 83 GLN A C 1
ATOM 672 O O . GLN A 1 83 ? -1.918 -6.684 5.491 1.00 97.00 83 GLN A O 1
ATOM 677 N N . THR A 1 84 ? -1.124 -6.365 7.562 1.00 98.19 84 THR A N 1
ATOM 678 C CA . THR A 1 84 ? -0.918 -4.922 7.360 1.00 98.19 84 THR A CA 1
ATOM 679 C C . THR A 1 84 ? 0.031 -4.686 6.185 1.00 98.19 84 THR A C 1
ATOM 681 O O . THR A 1 84 ? 1.187 -5.118 6.212 1.00 98.19 84 THR A O 1
ATOM 684 N N . CYS A 1 85 ? -0.465 -3.995 5.161 1.00 98.56 85 CYS A N 1
ATOM 685 C CA . CYS A 1 85 ? 0.200 -3.841 3.879 1.00 98.56 85 CYS A CA 1
ATOM 686 C C . CYS A 1 85 ? 0.083 -2.404 3.370 1.00 98.56 85 CYS A C 1
ATOM 688 O O . CYS A 1 85 ? -0.994 -1.808 3.352 1.00 98.56 85 CYS A O 1
ATOM 690 N N . LEU A 1 86 ? 1.218 -1.850 2.964 1.00 98.62 86 LEU A N 1
ATOM 691 C CA . LEU A 1 86 ? 1.357 -0.551 2.326 1.00 98.62 86 LEU A CA 1
ATOM 692 C C . LEU A 1 86 ? 1.447 -0.804 0.824 1.00 98.62 86 LEU A C 1
ATOM 694 O O . LEU A 1 86 ? 2.432 -1.377 0.351 1.00 98.62 86 LEU A O 1
ATOM 698 N N . GLU A 1 87 ? 0.415 -0.411 0.088 1.00 98.56 87 GLU A N 1
ATOM 699 C CA . GLU A 1 87 ? 0.258 -0.762 -1.317 1.00 98.56 87 GLU A CA 1
ATOM 700 C C . GLU A 1 87 ? 0.344 0.465 -2.221 1.00 98.56 87 GLU A C 1
ATOM 702 O O . GLU A 1 87 ? -0.104 1.561 -1.885 1.00 98.56 87 GLU A O 1
ATOM 707 N N . CYS A 1 88 ? 0.882 0.298 -3.424 1.00 98.06 88 CYS A N 1
ATOM 708 C CA . CYS A 1 88 ? 0.806 1.332 -4.443 1.00 98.06 88 CYS A CA 1
ATOM 709 C C . CYS A 1 88 ? 0.684 0.732 -5.833 1.00 98.06 88 CYS A C 1
ATOM 711 O O . CYS A 1 88 ? 1.557 -0.005 -6.293 1.00 98.06 88 CYS A O 1
ATOM 713 N N . PHE A 1 89 ? -0.382 1.122 -6.523 1.00 96.12 89 PHE A N 1
ATOM 714 C CA . PHE A 1 89 ? -0.620 0.762 -7.909 1.00 96.12 89 PHE A CA 1
ATOM 715 C C . PHE A 1 89 ? -0.290 1.944 -8.803 1.00 96.12 89 PHE A C 1
ATOM 717 O O . PHE A 1 89 ? -0.676 3.079 -8.512 1.00 96.12 89 PHE A O 1
ATOM 724 N N . PHE A 1 90 ? 0.402 1.711 -9.911 1.00 92.38 90 PHE A N 1
ATOM 725 C CA . PHE A 1 90 ? 0.687 2.785 -10.851 1.00 92.38 90 PHE A CA 1
ATOM 726 C C . PHE A 1 90 ? 0.894 2.294 -12.277 1.00 92.38 90 PHE A C 1
ATOM 728 O O . PHE A 1 90 ? 1.239 1.147 -12.559 1.00 92.38 90 PHE A O 1
ATOM 735 N N . THR A 1 91 ? 0.695 3.225 -13.199 1.00 88.00 91 THR A N 1
ATOM 736 C CA . THR A 1 91 ? 0.952 3.058 -14.628 1.00 88.00 91 THR A CA 1
ATOM 737 C C . THR A 1 91 ? 1.485 4.367 -15.189 1.00 88.00 91 THR A C 1
ATOM 739 O O . THR A 1 91 ? 1.295 5.442 -14.612 1.00 88.00 91 THR A O 1
ATOM 742 N N . GLY A 1 92 ? 2.121 4.309 -16.351 1.00 78.38 92 GLY A N 1
ATOM 743 C CA . GLY A 1 92 ? 2.497 5.514 -17.074 1.00 78.38 92 GLY A CA 1
ATOM 744 C C . GLY A 1 92 ? 2.376 5.360 -18.579 1.00 78.38 92 GLY A C 1
ATOM 745 O O . GLY A 1 92 ? 1.769 4.412 -19.073 1.00 78.38 92 GLY A O 1
ATOM 746 N N . LYS A 1 93 ? 2.946 6.329 -19.294 1.00 65.75 93 LYS A N 1
ATOM 747 C CA . LYS A 1 93 ? 2.998 6.365 -20.758 1.00 65.75 93 LYS A CA 1
ATOM 748 C C . LYS A 1 93 ? 4.418 6.141 -21.258 1.00 65.75 93 LYS A C 1
ATOM 750 O O . LYS A 1 93 ? 5.364 6.698 -20.698 1.00 65.75 93 LYS A O 1
ATOM 755 N N . LEU A 1 94 ? 4.543 5.401 -22.360 1.00 53.09 94 LEU A N 1
ATOM 756 C CA . LEU A 1 94 ? 5.761 5.373 -23.169 1.00 53.09 94 LEU A CA 1
ATOM 757 C C . LEU A 1 94 ? 6.084 6.800 -23.624 1.00 53.09 94 LEU A C 1
ATOM 759 O O . LEU A 1 94 ? 5.284 7.423 -24.323 1.00 53.09 94 LEU A O 1
ATOM 763 N N . ILE A 1 95 ? 7.262 7.313 -23.266 1.00 51.72 95 ILE A N 1
ATOM 764 C CA . ILE A 1 95 ? 7.791 8.521 -23.905 1.00 51.72 95 ILE A CA 1
ATOM 765 C C . ILE A 1 95 ? 8.454 8.077 -25.212 1.00 51.72 95 ILE A C 1
ATOM 767 O O . ILE A 1 95 ? 9.602 7.631 -25.220 1.00 51.72 95 ILE A O 1
ATOM 771 N N . VAL A 1 96 ? 7.714 8.144 -26.322 1.00 46.84 96 VAL A N 1
ATOM 772 C CA . VAL A 1 96 ? 8.264 7.886 -27.661 1.00 46.84 96 VAL A CA 1
ATOM 773 C C . VAL A 1 96 ? 9.067 9.118 -28.084 1.00 46.84 96 VAL A C 1
ATOM 775 O O . VAL A 1 96 ? 8.498 10.165 -28.375 1.00 46.84 96 VAL A O 1
ATOM 778 N N . ASN A 1 97 ? 10.396 9.007 -28.102 1.00 41.50 97 ASN A N 1
ATOM 779 C CA . ASN A 1 97 ? 11.300 10.073 -28.563 1.00 41.50 97 ASN A CA 1
ATOM 780 C C . ASN A 1 97 ? 11.589 10.018 -30.076 1.00 41.50 97 ASN A C 1
ATOM 782 O O . ASN A 1 97 ? 12.486 10.714 -30.550 1.00 41.50 97 ASN A O 1
ATOM 786 N N . ASP A 1 98 ? 10.867 9.201 -30.844 1.00 37.81 98 ASP A N 1
ATOM 787 C CA . ASP A 1 98 ? 11.177 8.966 -32.253 1.00 37.81 98 ASP A CA 1
ATOM 788 C C . ASP A 1 98 ? 10.284 9.803 -33.183 1.00 37.81 98 ASP A C 1
ATOM 790 O O . ASP A 1 98 ? 9.067 9.630 -33.228 1.00 37.81 98 ASP A O 1
ATOM 794 N N . ARG A 1 99 ? 10.896 10.720 -33.945 1.00 43.62 99 ARG A N 1
ATOM 795 C CA . ARG A 1 99 ? 10.238 11.552 -34.973 1.00 43.62 99 ARG A CA 1
ATOM 796 C C . ARG A 1 99 ? 9.910 10.781 -36.263 1.00 43.62 99 ARG A C 1
ATOM 798 O O . ARG A 1 99 ? 9.611 11.419 -37.268 1.00 43.62 99 ARG A O 1
ATOM 805 N N . SER A 1 100 ? 9.993 9.450 -36.278 1.00 41.09 100 SER A N 1
ATOM 806 C CA . SER A 1 100 ? 9.909 8.670 -37.523 1.00 41.09 100 SER A CA 1
ATOM 807 C C . SER A 1 100 ? 8.757 7.668 -37.626 1.00 41.09 100 SER A C 1
ATOM 809 O O . SER A 1 100 ? 8.619 7.029 -38.667 1.00 41.09 100 SER A O 1
ATOM 811 N N . ILE A 1 101 ? 7.876 7.554 -36.627 1.00 42.62 101 ILE A N 1
ATOM 812 C CA . ILE A 1 101 ? 6.707 6.672 -36.744 1.00 42.62 101 ILE A CA 1
ATOM 813 C C . ILE A 1 101 ? 5.482 7.514 -37.090 1.00 42.62 101 ILE A C 1
ATOM 815 O O . ILE A 1 101 ? 5.009 8.306 -36.275 1.00 42.62 101 ILE A O 1
ATOM 819 N N . ASN A 1 102 ? 4.987 7.340 -38.320 1.00 36.66 102 ASN A N 1
ATOM 820 C CA . ASN A 1 102 ? 3.711 7.882 -38.774 1.00 36.66 102 ASN A CA 1
ATOM 821 C C . ASN A 1 102 ? 2.626 7.590 -37.733 1.00 36.66 102 ASN A C 1
ATOM 823 O O . ASN A 1 102 ? 2.370 6.442 -37.368 1.00 36.66 102 ASN A O 1
ATOM 827 N N . SER A 1 103 ? 2.013 8.670 -37.263 1.00 41.84 103 SER A N 1
ATOM 828 C CA . SER A 1 103 ? 1.003 8.732 -36.212 1.00 41.84 103 SER A CA 1
ATOM 829 C C . SER A 1 103 ? -0.363 8.190 -36.668 1.00 41.84 103 SER A C 1
ATOM 831 O O . SER A 1 103 ? -1.384 8.803 -36.380 1.00 41.84 103 SER A O 1
ATOM 833 N N . ASP A 1 104 ? -0.391 7.041 -37.345 1.00 35.91 104 ASP A N 1
ATOM 834 C CA . ASP A 1 104 ? -1.627 6.381 -37.796 1.00 35.91 104 ASP A CA 1
ATOM 835 C C . ASP A 1 104 ? -2.011 5.166 -36.931 1.00 35.91 104 ASP A C 1
ATOM 837 O O . ASP A 1 104 ? -3.080 4.586 -37.105 1.00 35.91 104 ASP A O 1
ATOM 841 N N . CYS A 1 105 ? -1.187 4.794 -35.944 1.00 38.56 105 CYS A N 1
ATOM 842 C CA . CYS A 1 105 ? -1.534 3.787 -34.929 1.00 38.56 105 CYS A CA 1
ATOM 843 C C . CYS A 1 105 ? -1.663 4.357 -33.505 1.00 38.56 105 CYS A C 1
ATOM 845 O O . CYS A 1 105 ? -1.941 3.619 -32.558 1.00 38.56 105 CYS A O 1
ATOM 847 N N . LEU A 1 106 ? -1.525 5.678 -33.346 1.00 38.38 106 LEU A N 1
ATOM 848 C CA . LEU A 1 106 ? -1.804 6.376 -32.095 1.00 38.38 106 LEU A CA 1
ATOM 849 C C . LEU A 1 106 ? -3.278 6.779 -32.070 1.00 38.38 106 LEU A C 1
ATOM 851 O O . LEU A 1 106 ? -3.675 7.818 -32.581 1.00 38.38 106 LEU A O 1
ATOM 855 N N . ILE A 1 107 ? -4.058 5.863 -31.503 1.00 39.66 107 ILE A N 1
ATOM 856 C CA . ILE A 1 107 ? -5.444 5.963 -31.038 1.00 39.66 107 ILE A CA 1
ATOM 857 C C . ILE A 1 107 ? -6.003 7.397 -31.062 1.00 39.66 107 ILE A C 1
ATOM 859 O O . ILE A 1 107 ? -5.633 8.249 -30.253 1.00 39.66 107 ILE A O 1
ATOM 863 N N . ASN A 1 108 ? -6.947 7.602 -31.985 1.00 33.16 108 ASN A N 1
ATOM 864 C CA . ASN A 1 108 ? -7.792 8.784 -32.092 1.00 33.16 108 ASN A CA 1
ATOM 865 C C . ASN A 1 108 ? -8.470 9.134 -30.760 1.00 33.16 108 ASN A C 1
ATOM 867 O O . ASN A 1 108 ? -8.971 8.281 -30.025 1.00 33.16 108 ASN A O 1
ATOM 871 N N . ASN A 1 109 ? -8.511 10.435 -30.511 1.00 43.78 109 ASN A N 1
ATOM 872 C CA . ASN A 1 109 ? -8.749 11.088 -29.234 1.00 43.78 109 ASN A CA 1
ATOM 873 C C . ASN A 1 109 ? -10.230 11.245 -28.830 1.00 43.78 109 ASN A C 1
ATOM 875 O O . ASN A 1 109 ? -10.511 12.120 -28.025 1.00 43.78 109 ASN A O 1
ATOM 879 N N . ASP A 1 110 ? -11.169 10.423 -29.319 1.00 34.53 110 ASP A N 1
ATOM 880 C CA . ASP A 1 110 ? -12.615 10.669 -29.099 1.00 34.53 110 ASP A CA 1
ATOM 881 C C . ASP A 1 110 ? -13.449 9.456 -28.627 1.00 34.53 110 ASP A C 1
ATOM 883 O O . ASP A 1 110 ? -14.672 9.528 -28.585 1.00 34.53 110 ASP A O 1
ATOM 887 N N . ASN A 1 111 ? -12.827 8.352 -28.185 1.00 36.88 111 ASN A N 1
ATOM 888 C CA . ASN A 1 111 ? -13.536 7.209 -27.567 1.00 36.88 111 ASN A CA 1
ATOM 889 C C . ASN A 1 111 ? -12.930 6.810 -26.202 1.00 36.88 111 ASN A C 1
ATOM 891 O O . ASN A 1 111 ? -12.626 5.645 -25.934 1.00 36.88 111 ASN A O 1
ATOM 895 N N . ILE A 1 112 ? -12.735 7.797 -25.321 1.00 45.09 112 ILE A N 1
ATOM 896 C CA . ILE A 1 112 ? -12.160 7.663 -23.965 1.00 45.09 112 ILE A CA 1
ATOM 897 C C . ILE A 1 112 ? -13.209 7.116 -22.977 1.00 45.09 112 ILE A C 1
ATOM 899 O O . ILE A 1 112 ? -13.553 7.758 -21.989 1.00 45.09 112 ILE A O 1
ATOM 903 N N . ALA A 1 113 ? -13.768 5.939 -23.253 1.00 36.41 113 ALA A N 1
ATOM 904 C CA . ALA A 1 113 ? -14.697 5.284 -22.326 1.00 36.41 113 ALA A CA 1
ATOM 905 C C . ALA A 1 113 ? -14.379 3.806 -22.051 1.00 36.41 113 ALA A C 1
ATOM 907 O O . ALA A 1 113 ? -14.984 3.238 -21.154 1.00 36.41 113 ALA A O 1
ATOM 908 N N . ASN A 1 114 ? -13.416 3.183 -22.751 1.00 38.88 114 ASN A N 1
ATOM 909 C CA . ASN A 1 114 ? -13.179 1.732 -22.626 1.00 38.88 114 ASN A CA 1
ATOM 910 C C . ASN A 1 114 ? -11.702 1.280 -22.609 1.00 38.88 114 ASN A C 1
ATOM 912 O O . ASN A 1 114 ? -11.417 0.093 -22.719 1.00 38.88 114 ASN A O 1
ATOM 916 N N . THR A 1 115 ? -10.734 2.190 -22.458 1.00 48.09 115 THR A N 1
ATOM 917 C CA . THR A 1 115 ? -9.288 1.855 -22.467 1.00 48.09 115 THR A CA 1
ATOM 918 C C . THR A 1 115 ? -8.678 1.643 -21.073 1.00 48.09 115 THR A C 1
ATOM 920 O O . THR A 1 115 ? -7.494 1.321 -20.955 1.00 48.09 115 THR A O 1
ATOM 923 N N . HIS A 1 116 ? -9.462 1.796 -19.999 1.00 50.25 116 HIS A N 1
ATOM 924 C CA . HIS A 1 116 ? -8.972 1.656 -18.621 1.00 50.25 116 HIS A CA 1
ATOM 925 C C . HIS A 1 116 ? -8.667 0.203 -18.224 1.00 50.25 116 HIS A C 1
ATOM 927 O O . HIS A 1 116 ? -7.817 -0.020 -17.362 1.00 50.25 116 HIS A O 1
ATOM 933 N N . GLU A 1 117 ? -9.276 -0.786 -18.876 1.00 52.50 117 GLU A N 1
ATOM 934 C CA . GLU A 1 117 ? -9.053 -2.197 -18.546 1.00 52.50 117 GLU A CA 1
ATOM 935 C C . GLU A 1 117 ? -7.839 -2.802 -19.254 1.00 52.50 117 GLU A C 1
ATOM 937 O O . GLU A 1 117 ? -7.265 -3.755 -18.743 1.00 52.50 117 GLU A O 1
ATOM 942 N N . THR A 1 118 ? -7.389 -2.249 -20.385 1.00 62.03 118 THR A N 1
ATOM 943 C CA . THR A 1 11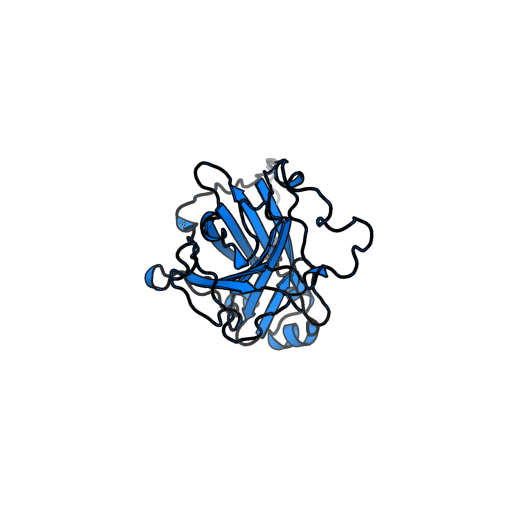8 ? -6.429 -2.913 -21.288 1.00 62.03 118 THR A CA 1
ATOM 944 C C . THR A 1 118 ? -4.969 -2.489 -21.114 1.00 62.03 118 THR A C 1
ATOM 946 O O . THR A 1 118 ? -4.117 -2.927 -21.885 1.00 62.03 118 THR A O 1
ATOM 949 N N . THR A 1 119 ? -4.653 -1.611 -20.155 1.00 78.00 119 THR A N 1
ATOM 950 C CA . THR A 1 119 ? -3.272 -1.135 -19.950 1.00 78.00 119 THR A CA 1
ATOM 951 C C . THR A 1 119 ? -2.587 -1.885 -18.819 1.00 78.00 119 THR A C 1
ATOM 953 O O . THR A 1 119 ? -3.177 -2.113 -17.761 1.00 78.00 119 THR A O 1
ATOM 956 N N . ALA A 1 120 ? -1.317 -2.202 -19.042 1.00 87.50 120 ALA A N 1
ATOM 957 C CA . ALA A 1 120 ? -0.454 -2.800 -18.046 1.00 87.50 120 ALA A CA 1
ATOM 958 C C . ALA A 1 120 ? -0.217 -1.855 -16.858 1.00 87.50 120 ALA A C 1
ATOM 960 O O . ALA A 1 120 ? -0.236 -0.634 -17.013 1.00 87.50 120 ALA A O 1
ATOM 961 N N . TYR A 1 121 ? 0.012 -2.416 -15.676 1.00 90.88 121 TYR A N 1
ATOM 962 C CA . TYR A 1 121 ? 0.325 -1.658 -14.469 1.00 90.88 121 TYR A CA 1
ATOM 963 C C . TYR A 1 121 ? 1.220 -2.464 -13.527 1.00 90.88 121 TYR A C 1
ATOM 965 O O . TYR A 1 121 ? 1.378 -3.681 -13.674 1.00 90.88 121 TYR A O 1
ATOM 973 N N . VAL A 1 122 ? 1.812 -1.760 -12.568 1.00 93.19 122 VAL A N 1
ATOM 974 C CA . VAL A 1 122 ? 2.613 -2.334 -11.487 1.00 93.19 122 VAL A CA 1
ATOM 975 C C . VAL A 1 122 ? 1.871 -2.158 -10.172 1.00 93.19 122 VAL A C 1
ATOM 977 O O . VAL A 1 122 ? 1.206 -1.145 -9.957 1.00 93.19 122 VAL A O 1
ATOM 980 N N . GLU A 1 123 ? 2.006 -3.155 -9.313 1.00 96.75 123 GLU A N 1
ATOM 981 C CA . GLU A 1 123 ? 1.574 -3.145 -7.919 1.00 96.75 123 GLU A CA 1
ATOM 982 C C . GLU A 1 123 ? 2.812 -3.328 -7.040 1.00 96.75 123 GLU A C 1
ATOM 984 O O . GLU A 1 123 ? 3.646 -4.192 -7.319 1.00 96.75 123 GLU A O 1
ATOM 989 N N . ILE A 1 124 ? 2.948 -2.496 -6.011 1.00 97.94 124 ILE A N 1
ATOM 990 C CA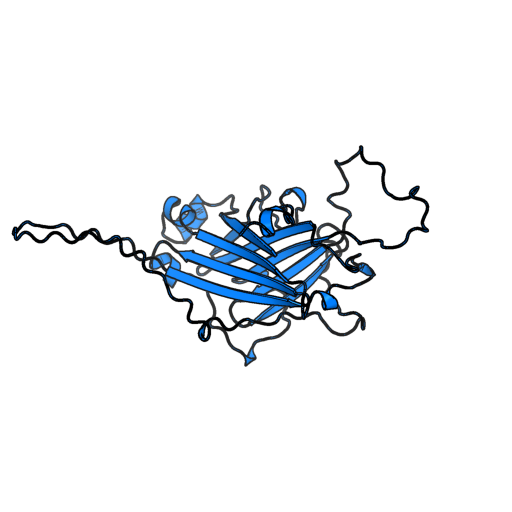 . ILE A 1 124 ? 3.947 -2.639 -4.952 1.00 97.94 124 ILE A CA 1
ATOM 991 C C . ILE A 1 124 ? 3.202 -2.949 -3.667 1.00 97.94 124 ILE A C 1
ATOM 993 O O . ILE A 1 124 ? 2.365 -2.143 -3.277 1.00 97.94 124 ILE A O 1
ATOM 997 N N . ASN A 1 125 ? 3.589 -4.018 -2.980 1.00 98.62 125 ASN A N 1
ATOM 998 C CA . ASN A 1 125 ? 3.073 -4.380 -1.666 1.00 98.62 125 ASN A CA 1
ATOM 999 C C . ASN A 1 125 ? 4.238 -4.406 -0.686 1.00 98.62 125 ASN A C 1
ATOM 1001 O O . ASN A 1 125 ? 5.250 -5.058 -0.946 1.00 98.62 125 ASN A O 1
ATOM 1005 N N . ALA A 1 126 ? 4.118 -3.701 0.432 1.00 98.31 126 ALA A N 1
ATOM 1006 C CA . ALA A 1 126 ? 5.174 -3.601 1.429 1.00 98.31 126 ALA A CA 1
ATOM 1007 C C . ALA A 1 126 ? 4.615 -3.794 2.840 1.00 98.31 126 ALA A C 1
ATOM 1009 O O . ALA A 1 126 ? 3.665 -3.137 3.252 1.00 98.31 126 ALA A O 1
ATOM 1010 N N . SER A 1 127 ? 5.229 -4.691 3.602 1.00 97.62 127 SER A N 1
ATOM 1011 C CA . SER A 1 127 ? 4.934 -4.900 5.018 1.00 97.62 127 SER A CA 1
ATOM 1012 C C . SER A 1 127 ? 5.819 -3.986 5.874 1.00 97.62 127 SER A C 1
ATOM 1014 O O . SER A 1 127 ? 7.003 -3.845 5.555 1.00 97.62 127 SER A O 1
ATOM 1016 N N . PRO A 1 128 ? 5.324 -3.392 6.980 1.00 96.38 128 PRO A N 1
ATOM 1017 C CA . PRO A 1 128 ? 6.132 -2.503 7.823 1.00 96.38 128 PRO A CA 1
ATOM 1018 C C . PRO A 1 128 ? 7.410 -3.120 8.421 1.00 96.38 128 PRO A C 1
ATOM 1020 O O . PRO A 1 128 ? 8.266 -2.372 8.907 1.00 96.38 128 PRO A O 1
ATOM 1023 N N . ASP A 1 129 ? 7.546 -4.449 8.390 1.00 95.44 129 ASP A N 1
ATOM 1024 C CA . ASP A 1 129 ? 8.712 -5.191 8.883 1.00 95.44 129 ASP A CA 1
ATOM 1025 C C . ASP A 1 129 ? 9.902 -5.242 7.916 1.00 95.44 129 ASP A C 1
ATOM 1027 O O . ASP A 1 129 ? 11.007 -5.560 8.347 1.00 95.44 129 ASP A O 1
ATOM 1031 N N . GLY A 1 130 ? 9.707 -4.903 6.639 1.00 95.19 130 GLY A N 1
ATOM 1032 C CA . GLY A 1 130 ? 10.758 -4.951 5.622 1.00 95.19 130 GLY A CA 1
ATOM 1033 C C . GLY A 1 130 ? 10.451 -5.859 4.429 1.00 95.19 130 GLY A C 1
ATOM 1034 O O . GLY A 1 130 ? 11.083 -5.718 3.376 1.00 95.19 130 GLY A O 1
ATOM 1035 N N . ARG A 1 131 ? 9.483 -6.775 4.545 1.00 97.81 131 ARG A N 1
ATOM 1036 C CA . ARG A 1 131 ? 9.086 -7.653 3.432 1.00 97.81 131 ARG A CA 1
ATOM 1037 C C . ARG A 1 131 ? 8.362 -6.862 2.345 1.00 97.81 131 ARG A C 1
ATOM 1039 O O . ARG A 1 131 ? 7.625 -5.921 2.640 1.00 97.81 131 ARG A O 1
ATOM 1046 N N . TYR A 1 132 ? 8.547 -7.248 1.087 1.00 98.44 132 TYR A N 1
ATOM 1047 C CA . TYR A 1 132 ? 7.911 -6.573 -0.047 1.00 98.44 132 TYR A CA 1
ATOM 1048 C C . TYR A 1 132 ? 7.595 -7.525 -1.201 1.00 98.44 132 TYR A C 1
ATOM 1050 O O . TYR A 1 132 ? 8.164 -8.605 -1.298 1.00 98.44 132 TYR A O 1
ATOM 1058 N N . ALA A 1 133 ? 6.740 -7.102 -2.122 1.00 98.00 133 ALA A N 1
ATOM 1059 C CA . ALA A 1 133 ? 6.580 -7.706 -3.435 1.00 98.00 133 ALA A CA 1
ATOM 1060 C C . ALA A 1 133 ? 6.253 -6.628 -4.466 1.00 98.00 133 ALA A C 1
ATOM 1062 O O . ALA A 1 133 ? 5.566 -5.654 -4.170 1.00 98.00 133 ALA A O 1
ATOM 1063 N N . LEU A 1 134 ? 6.763 -6.800 -5.683 1.00 96.88 134 LEU A N 1
ATOM 1064 C CA . LEU A 1 134 ? 6.374 -5.991 -6.831 1.00 96.88 134 LEU A CA 1
ATOM 1065 C C . LEU A 1 134 ? 5.839 -6.925 -7.901 1.00 96.88 134 LEU A C 1
ATOM 1067 O O . LEU A 1 134 ? 6.524 -7.875 -8.289 1.00 96.88 134 LEU A O 1
ATOM 1071 N N . TYR A 1 135 ? 4.648 -6.633 -8.399 1.00 95.69 135 TYR A N 1
ATOM 1072 C CA . TYR A 1 135 ? 3.968 -7.437 -9.402 1.00 95.69 135 TYR A CA 1
ATOM 1073 C C . TYR A 1 135 ? 3.716 -6.642 -10.671 1.00 95.69 135 TYR A C 1
ATOM 1075 O O . TYR A 1 135 ? 3.597 -5.416 -10.656 1.00 95.69 135 TYR A O 1
ATOM 1083 N N . GLN A 1 136 ? 3.613 -7.362 -11.784 1.00 92.25 136 GLN A N 1
ATOM 1084 C CA . GLN A 1 136 ? 3.231 -6.800 -13.071 1.00 92.25 136 GLN A CA 1
ATOM 1085 C C . GLN A 1 136 ? 1.931 -7.412 -13.579 1.00 92.25 136 GLN A C 1
ATOM 1087 O O . GLN A 1 136 ? 1.757 -8.632 -13.619 1.00 92.25 136 GLN A O 1
ATOM 1092 N N . PHE A 1 137 ? 1.067 -6.546 -14.086 1.00 91.81 137 PHE A N 1
ATOM 1093 C CA . PHE A 1 137 ? -0.186 -6.918 -14.718 1.00 91.81 137 PHE A CA 1
ATOM 1094 C C . PHE A 1 137 ? -0.220 -6.361 -16.134 1.00 91.81 137 PHE A C 1
ATOM 1096 O O . PHE A 1 137 ? 0.229 -5.247 -16.381 1.00 91.81 137 PHE A O 1
ATOM 1103 N N . LYS A 1 138 ? -0.738 -7.142 -17.081 1.00 88.50 138 LYS A N 1
ATOM 1104 C CA . LYS A 1 138 ? -0.958 -6.736 -18.478 1.00 88.50 138 LYS A CA 1
ATOM 1105 C C . LYS A 1 138 ? -2.243 -5.927 -18.652 1.00 88.50 138 LYS A C 1
ATOM 1107 O O . LYS A 1 138 ? -2.352 -5.144 -19.586 1.00 88.50 138 LYS A O 1
ATOM 1112 N N . SER A 1 139 ? -3.209 -6.169 -17.779 1.00 89.06 139 SER A N 1
ATOM 1113 C CA . SER A 1 139 ? -4.534 -5.555 -17.740 1.00 89.06 139 SER A CA 1
ATOM 1114 C C . SER A 1 139 ? -5.150 -5.831 -16.367 1.00 89.06 139 SER A C 1
ATOM 1116 O O . SER A 1 139 ? -4.513 -6.484 -15.536 1.00 89.06 139 SER A O 1
ATOM 1118 N N . TYR A 1 140 ? -6.371 -5.354 -16.120 1.00 92.50 140 TYR A N 1
ATOM 1119 C CA . TYR A 1 140 ? -7.104 -5.590 -14.870 1.00 92.50 140 TYR A CA 1
ATOM 1120 C C . TYR A 1 140 ? -6.991 -7.052 -14.387 1.00 92.50 140 TYR A C 1
ATOM 1122 O O . TYR A 1 140 ? -7.461 -7.965 -15.067 1.00 92.50 140 TYR A O 1
ATOM 1130 N N . ARG A 1 141 ? -6.301 -7.260 -13.249 1.00 91.31 141 ARG A N 1
ATOM 1131 C CA . ARG A 1 141 ? -6.052 -8.567 -12.603 1.00 91.31 141 ARG A CA 1
ATOM 1132 C C . ARG A 1 141 ? -5.555 -9.671 -13.554 1.00 91.31 141 ARG A C 1
ATOM 1134 O O . ARG A 1 141 ? -5.828 -10.847 -13.345 1.00 91.31 141 ARG A O 1
ATOM 1141 N N . ASN A 1 142 ? -4.821 -9.307 -14.606 1.00 91.56 142 ASN A N 1
ATOM 1142 C CA . ASN A 1 142 ? -4.326 -10.240 -15.617 1.00 91.56 142 ASN A CA 1
ATOM 1143 C C . ASN A 1 142 ? -2.787 -10.215 -15.690 1.00 91.56 142 ASN A C 1
ATOM 1145 O O . ASN A 1 142 ? -2.224 -9.150 -15.950 1.00 91.56 142 ASN A O 1
ATOM 1149 N N . PRO A 1 143 ? -2.081 -11.353 -15.556 1.00 88.00 143 PRO A N 1
ATOM 1150 C CA . PRO A 1 143 ? -2.619 -12.700 -15.353 1.00 88.00 143 PRO A CA 1
ATOM 1151 C C . PRO A 1 143 ? -3.325 -12.848 -14.001 1.00 88.00 143 PRO A C 1
ATOM 1153 O O . PRO A 1 143 ? -2.866 -12.303 -13.006 1.00 88.00 143 PRO A O 1
ATOM 1156 N N . ALA A 1 144 ? -4.413 -13.621 -13.974 1.00 90.94 144 ALA A N 1
ATOM 1157 C CA . ALA A 1 144 ? -5.199 -13.890 -12.763 1.00 90.94 144 ALA A CA 1
ATOM 1158 C C . ALA A 1 144 ? -4.595 -15.008 -11.886 1.00 90.94 144 ALA A C 1
ATOM 1160 O O . ALA A 1 144 ? -5.286 -15.630 -11.085 1.00 90.94 144 ALA A O 1
ATOM 1161 N N . THR A 1 145 ? -3.312 -15.321 -12.082 1.00 92.88 145 THR A N 1
ATOM 1162 C CA . THR A 1 145 ? -2.594 -16.356 -11.331 1.00 92.88 145 THR A CA 1
ATOM 1163 C C . THR A 1 145 ? -2.196 -15.839 -9.953 1.00 92.88 145 THR A C 1
ATOM 1165 O O . THR A 1 145 ? -1.753 -14.697 -9.850 1.00 92.88 145 THR A O 1
ATOM 1168 N N . LEU A 1 146 ? -2.288 -16.692 -8.928 1.00 92.69 146 LEU A N 1
ATOM 1169 C CA . LEU A 1 146 ? -1.794 -16.412 -7.577 1.00 92.69 146 LEU A CA 1
ATOM 1170 C C . LEU A 1 146 ? -0.579 -17.309 -7.242 1.00 92.69 146 LEU A C 1
ATOM 1172 O O . LEU A 1 146 ? -0.650 -18.516 -7.494 1.00 92.69 146 LEU A O 1
ATOM 1176 N N . PRO A 1 147 ? 0.522 -16.750 -6.698 1.00 93.19 147 PRO A N 1
ATOM 1177 C CA . PRO A 1 147 ? 0.748 -15.313 -6.528 1.00 93.19 147 PRO A CA 1
ATOM 1178 C C . PRO A 1 147 ? 0.855 -14.596 -7.891 1.00 93.19 147 PRO A C 1
ATOM 1180 O O . PRO A 1 147 ? 1.163 -15.245 -8.902 1.00 93.19 147 PRO A O 1
ATOM 1183 N N . PRO A 1 148 ? 0.568 -13.280 -7.960 1.00 94.19 148 PRO A N 1
ATOM 1184 C CA . PRO A 1 148 ? 0.705 -12.526 -9.197 1.00 94.19 148 PRO A CA 1
ATOM 1185 C C . PRO A 1 148 ? 2.126 -12.608 -9.751 1.00 94.19 148 PRO A C 1
ATOM 1187 O O . PRO A 1 148 ? 3.097 -12.869 -9.040 1.00 94.19 148 PRO A O 1
ATOM 1190 N N . LYS A 1 149 ? 2.268 -12.372 -11.056 1.00 93.69 149 LYS A N 1
ATOM 1191 C CA . LYS A 1 149 ? 3.577 -12.460 -11.702 1.00 93.69 149 LYS A CA 1
ATOM 1192 C C . LYS A 1 149 ? 4.517 -11.382 -11.131 1.00 93.69 149 LYS A C 1
ATOM 1194 O O . LYS A 1 149 ? 4.208 -10.198 -11.295 1.00 93.69 149 LYS A O 1
ATOM 1199 N N . PRO A 1 150 ? 5.679 -11.749 -10.553 1.00 95.38 150 PRO A N 1
ATOM 1200 C CA . PRO A 1 150 ? 6.646 -10.772 -10.069 1.00 95.38 150 PRO A CA 1
ATOM 1201 C C . PRO A 1 150 ? 7.134 -9.861 -11.194 1.00 95.38 150 PRO A C 1
ATOM 1203 O O . PRO A 1 150 ? 7.337 -10.308 -12.329 1.00 95.38 150 PRO A O 1
ATOM 1206 N N . LEU A 1 151 ? 7.357 -8.591 -10.870 1.00 92.88 151 LEU A N 1
ATOM 1207 C CA . LEU A 1 151 ? 8.057 -7.665 -11.743 1.00 92.88 151 LEU A CA 1
ATOM 1208 C C . LEU A 1 151 ? 9.536 -8.061 -11.794 1.00 92.88 151 LEU A C 1
ATOM 1210 O O . LEU A 1 151 ? 10.203 -8.159 -10.763 1.00 92.88 151 LEU A O 1
ATOM 1214 N N . LEU A 1 152 ? 10.037 -8.288 -13.005 1.00 91.06 152 LEU A N 1
ATOM 1215 C CA . LEU A 1 152 ? 11.436 -8.627 -13.251 1.00 91.06 152 LEU A CA 1
ATOM 1216 C C . LEU A 1 152 ? 12.178 -7.418 -13.815 1.00 91.06 152 LEU A C 1
ATOM 1218 O O . LEU A 1 152 ? 11.616 -6.651 -14.606 1.00 91.06 152 LEU A O 1
ATOM 1222 N N . GLN A 1 153 ? 13.443 -7.292 -13.425 1.00 88.62 153 GLN A N 1
ATOM 1223 C CA . GLN A 1 153 ? 14.388 -6.331 -13.976 1.00 88.62 153 GLN A CA 1
ATOM 1224 C C . GLN A 1 153 ? 14.707 -6.656 -15.447 1.00 88.62 153 GLN A C 1
ATOM 1226 O O . GLN A 1 153 ? 14.241 -7.649 -16.011 1.00 88.62 153 GLN A O 1
ATOM 1231 N N . ALA A 1 154 ? 15.518 -5.808 -16.085 1.00 81.62 154 ALA A N 1
ATOM 1232 C CA . ALA A 1 154 ? 15.842 -5.912 -17.510 1.00 81.62 154 ALA A CA 1
ATOM 1233 C C . ALA A 1 154 ? 16.522 -7.237 -17.916 1.00 81.62 154 ALA A C 1
ATOM 1235 O O . ALA A 1 154 ? 16.452 -7.618 -19.082 1.00 81.62 154 ALA A O 1
ATOM 1236 N N . ASP A 1 155 ? 17.150 -7.948 -16.976 1.00 83.50 155 ASP A N 1
ATOM 1237 C CA . ASP A 1 155 ? 17.741 -9.271 -17.209 1.00 83.50 155 ASP A CA 1
ATOM 1238 C C . ASP A 1 155 ? 16.699 -10.398 -17.360 1.00 83.50 155 ASP A C 1
ATOM 1240 O O . ASP A 1 155 ? 17.041 -11.513 -17.754 1.00 83.50 155 ASP A O 1
ATOM 1244 N N . GLY A 1 156 ? 15.427 -10.122 -17.051 1.00 84.00 156 GLY A N 1
ATOM 1245 C CA . GLY A 1 156 ? 14.339 -11.091 -17.103 1.00 84.00 156 GLY A CA 1
ATOM 1246 C C . GLY A 1 156 ? 14.444 -12.217 -16.070 1.00 84.00 156 GLY A C 1
ATOM 1247 O O . GLY A 1 156 ? 13.720 -13.203 -16.199 1.00 84.00 156 GLY A O 1
ATOM 1248 N N . GLN A 1 157 ? 15.319 -12.096 -15.067 1.00 87.12 157 GLN A N 1
ATOM 1249 C CA . GLN A 1 157 ? 15.561 -13.118 -14.042 1.00 87.12 157 GLN A CA 1
ATOM 1250 C C . GLN A 1 157 ? 15.483 -12.543 -12.627 1.00 87.12 157 GLN A C 1
ATOM 1252 O O . GLN A 1 157 ? 14.862 -13.145 -11.748 1.00 87.12 157 GLN A O 1
ATOM 1257 N N . THR A 1 158 ? 16.073 -11.373 -12.400 1.00 90.56 158 THR A N 1
ATOM 1258 C CA . THR A 1 158 ? 16.125 -10.742 -11.084 1.00 90.56 158 THR A CA 1
ATOM 1259 C C . THR A 1 158 ? 14.805 -10.038 -10.796 1.00 90.56 158 THR A C 1
ATOM 1261 O O . THR A 1 158 ? 14.293 -9.280 -11.620 1.00 90.56 158 THR A O 1
ATOM 1264 N N . ARG A 1 159 ? 14.230 -10.273 -9.611 1.00 94.38 159 ARG A N 1
ATOM 1265 C CA . ARG A 1 159 ? 13.020 -9.567 -9.164 1.00 94.38 159 ARG A CA 1
ATOM 1266 C C . ARG A 1 159 ? 13.340 -8.102 -8.869 1.00 94.38 159 ARG A C 1
ATOM 1268 O O . ARG A 1 159 ? 14.427 -7.779 -8.389 1.00 94.38 159 ARG A O 1
ATOM 1275 N N . ALA A 1 160 ? 12.393 -7.220 -9.160 1.00 92.62 160 ALA A N 1
ATOM 1276 C CA . ALA A 1 160 ? 12.494 -5.832 -8.741 1.00 92.62 160 ALA A CA 1
ATOM 1277 C C . ALA A 1 160 ? 12.446 -5.726 -7.206 1.00 92.62 160 ALA A C 1
ATOM 1279 O O . ALA A 1 160 ? 11.800 -6.538 -6.538 1.00 92.62 160 ALA A O 1
ATOM 1280 N N . SER A 1 161 ? 13.131 -4.726 -6.663 1.00 94.31 161 SER A N 1
ATOM 1281 C CA . SER A 1 161 ? 13.264 -4.472 -5.233 1.00 94.31 161 SER A CA 1
ATOM 1282 C C . SER A 1 161 ? 12.866 -3.049 -4.858 1.00 94.31 161 SER A C 1
ATOM 1284 O O . SER A 1 161 ? 12.860 -2.138 -5.691 1.00 94.31 161 SER A O 1
ATOM 1286 N N . ILE A 1 162 ? 12.567 -2.860 -3.574 1.00 94.94 162 ILE A N 1
ATOM 1287 C CA . ILE A 1 162 ? 12.467 -1.542 -2.944 1.00 94.94 162 ILE A CA 1
ATOM 1288 C C . ILE A 1 162 ? 13.662 -1.330 -2.011 1.00 94.94 162 ILE A C 1
ATOM 1290 O O . ILE A 1 162 ? 14.177 -2.293 -1.440 1.00 94.94 162 ILE A O 1
ATOM 1294 N N . ASP A 1 163 ? 14.066 -0.077 -1.817 1.00 94.38 163 ASP A N 1
ATOM 1295 C CA . ASP A 1 163 ? 14.997 0.297 -0.754 1.00 94.38 163 ASP A CA 1
ATOM 1296 C C . ASP A 1 163 ? 14.209 0.943 0.389 1.00 94.38 163 ASP A C 1
ATOM 1298 O O . ASP A 1 163 ? 13.528 1.954 0.190 1.00 94.38 163 ASP A O 1
ATOM 1302 N N . TRP A 1 164 ? 14.315 0.386 1.592 1.00 94.50 164 TRP A N 1
ATOM 1303 C CA . TRP A 1 164 ? 13.714 0.972 2.788 1.00 94.50 164 TRP A CA 1
ATOM 1304 C C . TRP A 1 164 ? 14.472 2.219 3.239 1.00 94.50 164 TRP A C 1
ATOM 1306 O O . TRP A 1 164 ? 15.702 2.270 3.183 1.00 94.50 164 TRP A O 1
ATOM 1316 N N . ILE A 1 165 ? 13.730 3.223 3.703 1.00 90.19 165 ILE A N 1
ATOM 1317 C CA . ILE A 1 165 ? 14.288 4.450 4.266 1.00 90.19 165 ILE A CA 1
ATOM 1318 C C . ILE A 1 165 ? 14.152 4.368 5.781 1.00 90.19 165 ILE A C 1
ATOM 1320 O O . ILE A 1 165 ? 13.047 4.351 6.320 1.00 90.19 165 ILE A O 1
ATOM 1324 N N . ASP A 1 166 ? 15.291 4.328 6.464 1.00 73.75 166 ASP A N 1
ATOM 1325 C CA . ASP A 1 166 ? 15.330 4.399 7.917 1.00 73.75 166 ASP A CA 1
ATOM 1326 C C . ASP A 1 166 ? 15.045 5.836 8.379 1.00 73.75 166 ASP A C 1
ATOM 1328 O O . ASP A 1 166 ? 15.887 6.734 8.271 1.00 73.75 166 ASP A O 1
ATOM 1332 N N . THR A 1 167 ? 13.834 6.064 8.886 1.00 63.28 167 THR A N 1
ATOM 1333 C CA . THR A 1 167 ? 13.421 7.358 9.437 1.00 63.28 167 THR A CA 1
ATOM 1334 C C . THR A 1 167 ? 13.946 7.593 10.854 1.00 63.28 167 THR A C 1
ATOM 1336 O O . THR A 1 167 ? 13.923 8.734 11.312 1.00 63.28 167 THR A O 1
ATOM 1339 N N . SER A 1 168 ? 14.508 6.581 11.535 1.00 55.75 168 SER A N 1
ATOM 1340 C CA . SER A 1 168 ? 15.076 6.751 12.883 1.00 55.75 168 SER A CA 1
ATOM 1341 C C . SER A 1 168 ? 16.313 7.661 12.903 1.00 55.75 168 SER A C 1
ATOM 1343 O O . SER A 1 168 ? 16.603 8.292 13.918 1.00 55.75 168 SER A O 1
ATOM 1345 N N . ASN A 1 169 ? 16.987 7.812 11.757 1.00 39.22 169 ASN A N 1
ATOM 1346 C CA . ASN A 1 169 ? 18.162 8.668 11.581 1.00 39.22 169 ASN A CA 1
ATOM 1347 C C . ASN A 1 169 ? 17.856 10.053 10.971 1.00 39.22 169 ASN A C 1
ATOM 1349 O O . ASN A 1 169 ? 18.761 10.874 10.810 1.00 39.22 169 ASN A O 1
ATOM 1353 N N . GLN A 1 170 ? 16.595 10.353 10.645 1.00 38.44 170 GLN A N 1
ATOM 1354 C CA . GLN A 1 170 ? 16.173 11.649 10.103 1.00 38.44 170 GLN A CA 1
ATOM 1355 C C . GLN A 1 170 ? 15.481 12.459 11.207 1.00 38.44 170 GLN A C 1
ATOM 1357 O O . GLN A 1 170 ? 14.258 12.482 11.311 1.00 38.44 170 GLN A O 1
ATOM 1362 N N . GLN A 1 171 ? 16.257 13.159 12.042 1.00 31.25 171 GLN A N 1
ATOM 1363 C CA . GLN A 1 171 ? 15.717 14.197 12.928 1.00 31.25 171 GLN A CA 1
ATOM 1364 C C . GLN A 1 171 ? 15.119 15.331 12.075 1.00 31.25 171 GLN A C 1
ATOM 1366 O O . GLN A 1 171 ? 15.796 16.309 11.761 1.00 31.25 171 GLN A O 1
ATOM 1371 N N . ARG A 1 172 ? 13.843 15.229 11.681 1.00 34.06 172 ARG A N 1
ATOM 1372 C CA . ARG A 1 172 ? 13.087 16.408 11.241 1.00 34.06 172 ARG A CA 1
ATOM 1373 C C . ARG A 1 172 ? 12.817 17.253 12.492 1.00 34.06 172 ARG A C 1
ATOM 1375 O O . ARG A 1 172 ? 12.222 16.734 13.437 1.00 34.06 172 ARG A O 1
ATOM 1382 N N . PRO A 1 173 ? 13.225 18.534 12.544 1.00 34.31 173 PRO A N 1
ATOM 1383 C CA . PRO A 1 173 ? 12.807 19.406 13.627 1.00 34.31 173 PRO A CA 1
ATOM 1384 C C . PRO A 1 173 ? 11.289 19.545 13.527 1.00 34.31 173 PRO A C 1
ATOM 1386 O O . PRO A 1 173 ? 10.778 20.105 12.554 1.00 34.31 173 PRO A O 1
ATOM 1389 N N . LEU A 1 174 ? 10.562 19.031 14.518 1.00 35.69 174 LEU A N 1
ATOM 1390 C CA . LEU A 1 174 ? 9.181 19.435 14.719 1.00 35.69 174 LEU A CA 1
ATOM 1391 C C . LEU A 1 174 ? 9.232 20.935 15.024 1.00 35.69 174 LEU A C 1
ATOM 1393 O O . LEU A 1 174 ? 9.645 21.348 16.109 1.00 35.69 174 LEU A O 1
ATOM 1397 N N . VAL A 1 175 ? 8.869 21.768 14.050 1.00 30.95 175 VAL A N 1
ATOM 1398 C CA . VAL A 1 175 ? 8.570 23.173 14.313 1.00 30.95 175 VAL A CA 1
ATOM 1399 C C . VAL A 1 175 ? 7.278 23.171 15.120 1.00 30.95 175 VAL A C 1
ATOM 1401 O O . VAL A 1 175 ? 6.175 23.231 14.579 1.00 30.95 175 VAL A O 1
ATOM 1404 N N . GLU A 1 176 ? 7.418 23.065 16.441 1.00 33.47 176 GLU A N 1
ATOM 1405 C CA . GLU A 1 176 ? 6.399 23.527 17.366 1.00 33.47 176 GLU A CA 1
ATOM 1406 C C . GLU A 1 176 ? 6.133 24.985 17.010 1.00 33.47 176 GLU A C 1
ATOM 1408 O O . GLU A 1 176 ? 6.946 25.877 17.269 1.00 33.47 176 GLU A O 1
ATOM 1413 N N . THR A 1 177 ? 4.993 25.235 16.376 1.00 31.19 177 THR A N 1
ATOM 1414 C CA . THR A 1 177 ? 4.509 26.593 16.173 1.00 31.19 177 THR A CA 1
ATOM 1415 C C . THR A 1 177 ? 4.077 27.095 17.546 1.00 31.19 177 THR A C 1
ATOM 1417 O O . THR A 1 177 ? 2.919 26.980 17.940 1.00 31.19 177 THR A O 1
ATOM 1420 N N . LYS A 1 178 ? 5.038 27.591 18.331 1.00 33.94 178 LYS A N 1
ATOM 1421 C CA . LYS A 1 178 ? 4.772 28.325 19.564 1.00 33.94 178 LYS A CA 1
ATOM 1422 C C . LYS A 1 178 ? 4.121 29.641 19.165 1.00 33.94 178 LYS A C 1
ATOM 1424 O O . LYS A 1 178 ? 4.802 30.622 18.877 1.00 33.94 178 LYS A O 1
ATOM 1429 N N . ALA A 1 179 ? 2.791 29.653 19.143 1.00 33.88 179 ALA A N 1
ATOM 1430 C CA . ALA A 1 179 ? 2.038 30.887 19.252 1.00 33.88 179 ALA A CA 1
ATOM 1431 C C . ALA A 1 179 ? 2.419 31.528 20.593 1.00 33.88 179 ALA A C 1
ATOM 1433 O O . ALA A 1 179 ? 2.053 31.062 21.671 1.00 33.88 179 ALA A O 1
ATOM 1434 N N . SER A 1 180 ? 3.257 32.556 20.504 1.00 37.22 180 SER A N 1
ATOM 1435 C CA . SER A 1 180 ? 3.629 33.403 21.621 1.00 37.22 180 SER A CA 1
ATOM 1436 C C . SER A 1 180 ? 2.409 34.215 22.046 1.00 37.22 180 SER A C 1
ATOM 1438 O O . SER A 1 180 ? 1.938 35.074 21.307 1.00 37.22 180 SER A O 1
ATOM 1440 N N . SER A 1 181 ? 1.916 33.968 23.254 1.00 36.12 181 SER A N 1
ATOM 144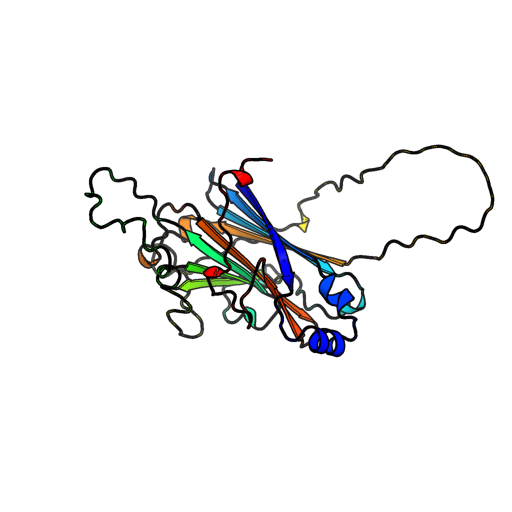1 C CA . SER A 1 181 ? 1.191 34.975 24.021 1.00 36.12 181 SER A CA 1
ATOM 1442 C C . SER A 1 181 ? 1.648 34.885 25.471 1.00 36.12 181 SER A C 1
ATOM 1444 O O . SER A 1 181 ? 1.058 34.197 26.303 1.00 36.12 181 SER A O 1
ATOM 1446 N N . GLN A 1 182 ? 2.753 35.568 25.763 1.00 35.00 182 GLN A N 1
ATOM 1447 C CA . GLN A 1 182 ? 3.033 36.023 27.116 1.00 35.00 182 GLN A CA 1
ATOM 1448 C C . GLN A 1 182 ? 2.025 37.123 27.464 1.00 35.00 182 GLN A C 1
ATOM 1450 O O . GLN A 1 182 ? 2.075 38.206 26.891 1.00 35.00 182 GLN A O 1
ATOM 1455 N N . LEU A 1 183 ? 1.160 36.871 28.445 1.00 28.89 183 LEU A N 1
ATOM 1456 C CA . LEU A 1 183 ? 0.816 37.899 29.420 1.00 28.89 183 LEU A CA 1
ATOM 1457 C C . LEU A 1 183 ? 0.483 37.234 30.756 1.00 28.89 183 LEU A C 1
ATOM 1459 O O . LEU A 1 183 ? -0.480 36.487 30.901 1.00 28.89 183 LEU A O 1
ATOM 1463 N N . SER A 1 184 ? 1.349 37.486 31.725 1.00 35.28 184 SER A N 1
ATOM 1464 C CA . SER A 1 184 ? 1.218 37.092 33.116 1.00 35.28 184 SER A CA 1
ATOM 1465 C C . SER A 1 184 ? 0.200 37.975 33.833 1.00 35.28 184 SER A C 1
ATOM 1467 O O . SER A 1 184 ? 0.456 39.166 33.997 1.00 35.28 184 SER A O 1
ATOM 1469 N N . THR A 1 185 ? -0.865 37.387 34.375 1.00 28.69 185 THR A N 1
ATOM 1470 C CA . THR A 1 185 ? -1.499 37.870 35.609 1.00 28.69 185 THR A CA 1
ATOM 1471 C C . THR A 1 185 ? -2.023 36.691 36.426 1.00 28.69 185 THR A C 1
ATOM 1473 O O . THR A 1 185 ? -2.707 35.790 35.951 1.00 28.69 185 THR A O 1
ATOM 1476 N N . THR A 1 186 ? -1.639 36.690 37.696 1.00 38.44 186 THR A N 1
ATOM 1477 C CA . THR A 1 186 ? -2.085 35.787 38.753 1.00 38.44 186 THR A CA 1
ATOM 1478 C C . THR A 1 186 ? -3.602 35.808 38.913 1.00 38.44 186 THR A C 1
ATOM 1480 O O . THR A 1 186 ? -4.167 36.849 39.241 1.00 38.44 186 THR A O 1
ATOM 1483 N N . SER A 1 187 ? -4.255 34.653 38.779 1.00 33.31 187 SER A N 1
ATOM 1484 C CA . SER A 1 187 ? -5.594 34.398 39.321 1.00 33.31 187 SER A CA 1
ATOM 1485 C C . SER A 1 187 ? -5.786 32.899 39.542 1.00 33.31 187 SER A C 1
ATOM 1487 O O . SER A 1 187 ? -5.737 32.104 38.608 1.00 33.31 187 SER A O 1
ATOM 1489 N N . LYS A 1 188 ? -5.990 32.508 40.805 1.00 43.75 188 LYS A N 1
ATOM 1490 C CA . LYS A 1 188 ? -6.466 31.174 41.182 1.00 43.75 188 LYS A CA 1
ATOM 1491 C C . LYS A 1 188 ? -7.877 31.007 40.615 1.00 43.75 188 LYS A C 1
ATOM 1493 O O . LYS A 1 188 ? -8.811 31.608 41.133 1.00 43.75 188 LYS A O 1
ATOM 1498 N N . SER A 1 189 ? -8.031 30.197 39.575 1.00 35.31 189 SER A N 1
ATOM 1499 C CA . SER A 1 189 ? -9.330 29.645 39.198 1.00 35.31 189 SER A CA 1
ATOM 1500 C C . SER A 1 189 ? -9.150 28.247 38.617 1.00 35.31 189 SER A C 1
ATOM 1502 O O . SER A 1 189 ? -8.142 27.930 37.986 1.00 35.31 189 SER A O 1
ATOM 1504 N N . SER A 1 190 ? -10.115 27.399 38.936 1.00 47.38 190 SER A N 1
ATOM 1505 C CA . SER A 1 190 ? -10.279 26.011 38.533 1.00 47.38 190 SER A CA 1
ATOM 1506 C C . SER A 1 190 ? -10.221 25.896 37.007 1.00 47.38 190 SER A C 1
ATOM 1508 O O . SER A 1 190 ? -11.172 26.256 36.321 1.00 47.38 190 SER A O 1
ATOM 1510 N N . ALA A 1 191 ? -9.106 25.410 36.465 1.00 39.94 191 ALA A N 1
ATOM 1511 C CA . ALA A 1 191 ? -8.947 25.229 35.029 1.00 39.94 191 ALA A CA 1
ATOM 1512 C C . ALA A 1 191 ? -9.067 23.743 34.688 1.00 39.94 191 ALA A C 1
ATOM 1514 O O . ALA A 1 191 ? -8.183 22.942 35.002 1.00 39.94 191 ALA A O 1
ATOM 1515 N N . HIS A 1 192 ? -10.179 23.386 34.044 1.00 41.88 192 HIS A N 1
ATOM 1516 C CA . HIS A 1 192 ? -10.296 22.159 33.270 1.00 41.88 192 HIS A CA 1
ATOM 1517 C C . HIS A 1 192 ? -9.059 22.039 32.376 1.00 41.88 192 HIS A C 1
ATOM 1519 O O . HIS A 1 192 ? -8.833 22.877 31.501 1.00 41.88 192 HIS A O 1
ATOM 1525 N N . LYS A 1 193 ? -8.224 21.022 32.619 1.00 48.16 193 LYS A N 1
ATOM 1526 C CA . LYS A 1 193 ? -7.192 20.638 31.658 1.00 48.16 193 LYS A CA 1
ATOM 1527 C C . LYS A 1 193 ? -7.931 20.258 30.381 1.00 48.16 193 LYS A C 1
ATOM 1529 O O . LYS A 1 193 ? -8.561 19.206 30.337 1.00 48.16 193 LYS A O 1
ATOM 1534 N N . ASN A 1 194 ? -7.857 21.111 29.365 1.00 45.34 194 ASN A N 1
ATOM 1535 C CA . ASN A 1 194 ? -8.136 20.718 27.992 1.00 45.34 194 ASN A CA 1
ATOM 1536 C C . ASN A 1 194 ? -7.061 19.695 27.616 1.00 45.34 194 ASN A C 1
ATOM 1538 O O . ASN A 1 194 ? -5.975 20.050 27.166 1.00 45.34 194 ASN A O 1
ATOM 1542 N N . ILE A 1 195 ? -7.320 18.428 27.937 1.00 56.75 195 ILE A N 1
ATOM 1543 C CA . ILE A 1 195 ? -6.489 17.309 27.517 1.00 56.75 195 ILE A CA 1
ATOM 1544 C C . ILE A 1 195 ? -6.772 17.161 26.028 1.00 56.75 195 ILE A C 1
ATOM 1546 O O . ILE A 1 195 ? -7.820 16.644 25.646 1.00 56.75 195 ILE A O 1
ATOM 1550 N N . SER A 1 196 ? -5.874 17.674 25.188 1.00 66.88 196 SER A N 1
ATOM 1551 C CA . SER A 1 196 ? -5.894 17.335 23.768 1.00 66.88 196 SER A CA 1
ATOM 1552 C C . SER A 1 196 ? -5.867 15.809 23.643 1.00 66.88 196 SER A C 1
ATOM 1554 O O . SER A 1 196 ? -5.078 15.172 24.352 1.00 66.88 196 SER A O 1
ATOM 1556 N N . PRO A 1 197 ? -6.719 15.207 22.796 1.00 77.81 197 PRO A N 1
ATOM 1557 C CA . PRO A 1 197 ? -6.730 13.762 22.629 1.00 77.81 197 PRO A CA 1
ATOM 1558 C C . PRO A 1 197 ? -5.339 13.288 22.196 1.00 77.81 197 PRO A C 1
ATOM 1560 O O . PRO A 1 197 ? -4.723 13.860 21.295 1.00 77.81 197 PRO A O 1
ATOM 1563 N N . LYS A 1 198 ? -4.823 12.270 22.889 1.00 90.19 198 LYS A N 1
ATOM 1564 C CA . LYS A 1 198 ? -3.548 11.631 22.557 1.00 90.19 198 LYS A CA 1
ATOM 1565 C C . LYS A 1 198 ? -3.723 10.874 21.240 1.00 90.19 198 LYS A C 1
ATOM 1567 O O . LYS A 1 198 ? -4.596 10.018 21.144 1.00 90.19 198 LYS A O 1
ATOM 1572 N N . LEU A 1 199 ? -2.892 11.195 20.253 1.00 94.06 199 LEU A N 1
ATOM 1573 C CA . LEU A 1 199 ? -2.854 10.527 18.953 1.00 94.06 199 LEU A CA 1
ATOM 1574 C C . LEU A 1 199 ? -1.684 9.540 18.895 1.00 94.06 199 LEU A C 1
ATOM 1576 O O . LEU A 1 199 ? -0.666 9.733 19.563 1.00 94.06 199 LEU A O 1
ATOM 1580 N N . TYR A 1 200 ? -1.837 8.493 18.087 1.00 97.12 200 TYR A N 1
ATOM 1581 C CA . TYR A 1 200 ? -0.843 7.433 17.911 1.00 97.12 200 TYR A CA 1
ATOM 1582 C C . TYR A 1 200 ? -0.386 7.421 16.457 1.00 97.12 200 TYR A C 1
ATOM 1584 O O . TYR A 1 200 ? -1.217 7.300 15.561 1.00 97.12 200 TYR A O 1
ATOM 1592 N N . HIS A 1 201 ? 0.916 7.578 16.224 1.00 96.56 201 HIS A N 1
ATOM 1593 C CA . HIS A 1 201 ? 1.477 7.816 14.895 1.00 96.56 201 HIS A CA 1
ATOM 1594 C C . HIS A 1 201 ? 2.394 6.676 14.458 1.00 96.56 201 HIS A C 1
ATOM 1596 O O . HIS A 1 201 ? 3.239 6.222 15.230 1.00 96.56 201 HIS A O 1
ATOM 1602 N N . TYR A 1 202 ? 2.262 6.274 13.198 1.00 97.06 202 TYR A N 1
ATOM 1603 C CA . TYR A 1 202 ? 3.076 5.249 12.560 1.00 97.06 202 TYR A CA 1
ATOM 1604 C C . TYR A 1 202 ? 3.521 5.738 11.185 1.00 97.06 202 TYR A C 1
ATOM 1606 O O . TYR A 1 202 ? 2.750 6.370 10.461 1.00 97.06 202 TYR A O 1
ATOM 1614 N N . GLU A 1 203 ? 4.767 5.439 10.827 1.00 96.69 203 GLU A N 1
ATOM 1615 C CA . GLU A 1 203 ? 5.358 5.872 9.564 1.00 96.69 203 GLU A CA 1
ATOM 1616 C C . GLU A 1 203 ? 6.243 4.781 8.967 1.00 96.69 203 GLU A C 1
ATOM 1618 O O . GLU A 1 203 ? 6.984 4.091 9.682 1.00 96.69 203 GLU A O 1
ATOM 1623 N N . ARG A 1 204 ? 6.184 4.644 7.643 1.00 96.31 204 ARG A N 1
ATOM 1624 C CA . ARG A 1 204 ? 7.136 3.859 6.858 1.00 96.31 204 ARG A CA 1
ATOM 1625 C C . ARG A 1 204 ? 7.355 4.495 5.502 1.00 96.31 204 ARG A C 1
ATOM 1627 O O . ARG A 1 204 ? 6.407 4.957 4.870 1.00 96.31 204 ARG A O 1
ATOM 1634 N N . SER A 1 205 ? 8.597 4.415 5.044 1.00 97.06 205 SER A N 1
ATOM 1635 C CA . SER A 1 205 ? 9.005 5.010 3.781 1.00 97.06 205 SER A CA 1
ATOM 1636 C C . SER A 1 205 ? 9.936 4.075 3.027 1.00 97.06 205 SER A C 1
ATOM 1638 O O . SER A 1 205 ? 10.803 3.419 3.611 1.00 97.06 205 SER A O 1
ATOM 1640 N N . PHE A 1 206 ? 9.752 4.008 1.717 1.00 96.69 206 PHE A N 1
ATOM 1641 C CA . PHE A 1 206 ? 10.598 3.225 0.829 1.00 96.69 206 PHE A CA 1
ATOM 1642 C C . PHE A 1 206 ? 10.667 3.870 -0.550 1.00 96.69 206 PHE A C 1
ATOM 1644 O O . PHE A 1 206 ? 9.833 4.698 -0.920 1.00 96.69 206 PHE A O 1
ATOM 1651 N N . ARG A 1 207 ? 11.669 3.476 -1.333 1.00 95.25 207 ARG A N 1
ATOM 1652 C CA . ARG A 1 207 ? 11.854 3.942 -2.706 1.00 95.25 207 ARG A CA 1
ATOM 1653 C C . ARG A 1 207 ? 11.980 2.788 -3.686 1.00 95.25 207 ARG A C 1
ATOM 1655 O O . ARG A 1 207 ? 12.531 1.740 -3.367 1.00 95.25 207 ARG A O 1
ATOM 1662 N N . VAL A 1 208 ? 11.516 3.019 -4.906 1.00 92.56 208 VAL A N 1
ATOM 1663 C CA . VAL A 1 208 ? 11.622 2.100 -6.038 1.00 92.56 208 VAL A CA 1
ATOM 1664 C C . VAL A 1 208 ? 12.469 2.759 -7.122 1.00 92.56 208 VAL A C 1
ATOM 1666 O O . VAL A 1 208 ? 12.050 3.776 -7.692 1.00 92.56 208 VAL A O 1
ATOM 1669 N N . PRO A 1 209 ? 13.662 2.224 -7.426 1.00 90.56 209 PRO A N 1
ATOM 1670 C CA . PRO A 1 209 ? 14.468 2.708 -8.539 1.00 90.56 209 PRO A CA 1
ATOM 1671 C C . PRO A 1 209 ? 13.735 2.531 -9.879 1.00 90.56 209 PRO A C 1
ATOM 1673 O O . PRO A 1 209 ? 13.329 1.429 -10.248 1.00 90.56 209 PRO A O 1
ATOM 1676 N N . LEU A 1 210 ? 13.563 3.617 -10.642 1.00 84.81 210 LEU A N 1
ATOM 1677 C CA . LEU A 1 210 ? 12.745 3.593 -11.867 1.00 84.81 210 LEU A CA 1
ATOM 1678 C C . LEU A 1 210 ? 13.404 2.826 -13.019 1.00 84.81 210 LEU A C 1
ATOM 1680 O O . LEU A 1 210 ? 12.720 2.406 -13.949 1.00 84.81 210 LEU A O 1
ATOM 1684 N N . ASN A 1 211 ? 14.721 2.623 -12.965 1.00 81.00 211 ASN A N 1
ATOM 1685 C CA . ASN A 1 211 ? 15.444 1.787 -13.924 1.00 81.00 211 ASN A CA 1
ATOM 1686 C C . ASN A 1 211 ? 15.059 0.301 -13.822 1.00 81.00 211 ASN A C 1
ATOM 1688 O O . ASN A 1 211 ? 15.222 -0.429 -14.791 1.00 81.00 211 ASN A O 1
ATOM 1692 N N . GLN A 1 212 ? 14.518 -0.152 -12.687 1.00 84.06 212 GLN A N 1
ATOM 1693 C CA . GLN A 1 212 ? 13.992 -1.514 -12.548 1.00 84.06 212 GLN A CA 1
ATOM 1694 C C . GLN A 1 212 ? 12.618 -1.673 -13.204 1.00 84.06 212 GLN A C 1
ATOM 1696 O O . GLN A 1 212 ? 12.205 -2.779 -13.537 1.00 84.06 212 GLN A O 1
ATOM 1701 N N . LEU A 1 213 ? 11.914 -0.557 -13.409 1.00 75.06 213 LEU A N 1
ATOM 1702 C CA . LEU A 1 213 ? 10.578 -0.538 -13.994 1.00 75.06 213 LEU A CA 1
ATOM 1703 C C . LEU A 1 213 ? 10.620 -0.557 -15.526 1.00 75.06 213 LEU A C 1
ATOM 1705 O O . LEU A 1 213 ? 9.580 -0.739 -16.155 1.00 75.06 213 LEU A O 1
ATOM 1709 N N . SER A 1 214 ? 11.799 -0.394 -16.142 1.00 63.03 214 SER A N 1
ATOM 1710 C CA . SER A 1 214 ? 11.964 -0.439 -17.593 1.00 63.03 214 SER A CA 1
ATOM 1711 C C . SER A 1 214 ? 11.878 -1.857 -18.136 1.00 63.03 214 SER A C 1
ATOM 1713 O O . SER A 1 214 ? 12.886 -2.479 -18.461 1.00 63.03 214 SER A O 1
ATOM 1715 N N . ASN A 1 215 ? 10.652 -2.359 -18.254 1.00 56.03 215 ASN A N 1
ATOM 1716 C CA . ASN A 1 215 ? 10.357 -3.636 -18.880 1.00 56.03 215 ASN A CA 1
ATOM 1717 C C . ASN A 1 215 ? 9.529 -3.412 -20.156 1.00 56.03 215 ASN A C 1
ATOM 1719 O O . ASN A 1 215 ? 8.451 -2.812 -20.122 1.00 56.03 215 ASN A O 1
ATOM 1723 N N . GLU A 1 216 ? 10.032 -3.911 -21.291 1.00 51.47 216 GLU A N 1
ATOM 1724 C CA . GLU A 1 216 ? 9.351 -3.868 -22.596 1.00 51.47 216 GLU A CA 1
ATOM 1725 C C . GLU A 1 216 ? 7.944 -4.463 -22.550 1.00 51.47 216 GLU A C 1
ATOM 1727 O O . GLU A 1 216 ? 7.054 -3.995 -23.254 1.00 51.47 216 GLU A O 1
ATOM 1732 N N . THR A 1 217 ? 7.719 -5.445 -21.673 1.00 47.66 217 THR A N 1
ATOM 1733 C CA . THR A 1 217 ? 6.433 -6.143 -21.562 1.00 47.66 217 THR A CA 1
ATOM 1734 C C . THR A 1 217 ? 5.346 -5.356 -20.831 1.00 47.66 217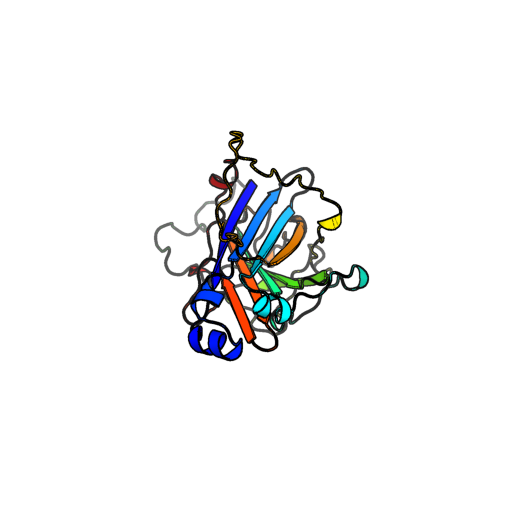 THR A C 1
ATOM 1736 O O . THR A 1 217 ? 4.172 -5.688 -20.980 1.00 47.66 217 THR A O 1
ATOM 1739 N N . VAL A 1 218 ? 5.710 -4.316 -20.071 1.00 50.16 218 VAL A N 1
ATOM 1740 C CA . VAL A 1 218 ? 4.768 -3.466 -19.311 1.00 50.16 218 VAL A CA 1
ATOM 1741 C C . VAL A 1 218 ? 4.627 -2.082 -19.970 1.00 50.16 218 VAL A C 1
ATOM 1743 O O . VAL A 1 218 ? 3.840 -1.253 -19.532 1.00 50.16 218 VAL A O 1
ATOM 1746 N N . GLY A 1 219 ? 5.375 -1.806 -21.048 1.00 48.12 219 GLY A N 1
ATOM 1747 C CA . GLY A 1 219 ? 5.347 -0.503 -21.721 1.00 48.12 219 GLY A CA 1
ATOM 1748 C C . GLY A 1 219 ? 5.893 0.640 -20.858 1.00 48.12 219 GLY A C 1
ATOM 1749 O O . GLY A 1 219 ? 5.665 1.808 -21.155 1.00 48.12 219 GLY A O 1
ATOM 1750 N N . ILE A 1 220 ? 6.635 0.339 -19.791 1.00 50.94 220 ILE A N 1
ATOM 1751 C CA . ILE A 1 220 ? 7.188 1.346 -18.882 1.00 50.94 220 ILE A CA 1
ATOM 1752 C C . ILE A 1 220 ? 8.623 1.685 -19.338 1.00 50.94 220 ILE A C 1
ATOM 1754 O O . ILE A 1 220 ? 9.573 1.529 -18.590 1.00 50.94 220 ILE A O 1
ATOM 1758 N N . LYS A 1 221 ? 8.830 2.151 -20.579 1.00 47.47 221 LYS A N 1
ATOM 1759 C CA . LYS A 1 221 ? 10.138 2.699 -21.007 1.00 47.47 221 LYS A CA 1
ATOM 1760 C C . LYS A 1 221 ? 10.172 4.218 -20.833 1.00 47.47 221 LYS A C 1
ATOM 1762 O O . LYS A 1 221 ? 9.333 4.917 -21.397 1.00 47.47 221 LYS A O 1
ATOM 1767 N N . ASN A 1 222 ? 11.183 4.726 -20.116 1.00 49.91 222 ASN A N 1
ATOM 1768 C CA . ASN A 1 222 ? 11.413 6.164 -19.885 1.00 49.91 222 ASN A CA 1
ATOM 1769 C C . ASN A 1 222 ? 10.182 6.898 -19.322 1.00 49.91 222 ASN A C 1
ATOM 1771 O O . ASN A 1 222 ? 9.869 8.014 -19.721 1.00 49.91 222 ASN A O 1
ATOM 1775 N N . THR A 1 223 ? 9.447 6.243 -18.431 1.00 53.66 223 THR A N 1
ATOM 1776 C CA . THR A 1 223 ? 8.039 6.550 -18.175 1.00 53.66 223 THR A CA 1
ATOM 1777 C C . THR A 1 223 ? 7.855 7.725 -17.228 1.00 53.66 223 THR A C 1
ATOM 1779 O O . THR A 1 223 ? 8.366 7.743 -16.108 1.00 53.66 223 THR A O 1
ATOM 1782 N N . ALA A 1 224 ? 7.028 8.677 -17.644 1.00 68.75 224 ALA A N 1
ATOM 1783 C CA . ALA A 1 224 ? 6.335 9.544 -16.708 1.00 68.75 224 ALA A CA 1
ATOM 1784 C C . ALA A 1 224 ? 5.190 8.735 -16.073 1.00 68.75 224 ALA A C 1
ATOM 1786 O O . ALA A 1 224 ? 4.287 8.293 -16.787 1.00 68.75 224 ALA A O 1
ATOM 1787 N N . ILE A 1 225 ? 5.247 8.493 -14.758 1.00 83.00 225 ILE A N 1
ATOM 1788 C CA . ILE A 1 225 ? 4.119 7.910 -14.012 1.00 83.00 225 ILE A CA 1
ATOM 1789 C C . ILE A 1 225 ? 2.914 8.828 -14.218 1.00 83.00 225 ILE A C 1
ATOM 1791 O O . ILE A 1 225 ? 2.995 10.005 -13.882 1.00 83.00 225 ILE A O 1
ATOM 1795 N N . GLU A 1 226 ? 1.832 8.306 -14.793 1.00 84.69 226 GLU A N 1
ATOM 1796 C CA . GLU A 1 226 ? 0.662 9.108 -15.167 1.00 84.69 226 GLU A CA 1
ATOM 1797 C C . GLU A 1 226 ? -0.486 8.933 -14.182 1.00 84.69 226 GLU A C 1
ATOM 1799 O O . GLU A 1 226 ? -1.170 9.903 -13.866 1.00 84.69 226 GLU A O 1
ATOM 1804 N N . TYR A 1 227 ? -0.698 7.712 -13.698 1.00 89.94 227 TYR A N 1
ATOM 1805 C CA . TYR A 1 227 ? -1.735 7.406 -12.722 1.00 89.94 227 TYR A CA 1
ATOM 1806 C C . TYR A 1 227 ? -1.141 6.618 -11.570 1.00 89.94 227 TYR A C 1
ATOM 1808 O O . TYR A 1 227 ? -0.280 5.760 -11.775 1.00 89.94 227 TYR A O 1
ATOM 1816 N N . MET A 1 228 ? -1.636 6.912 -10.375 1.00 92.56 228 MET A N 1
ATOM 1817 C CA . MET A 1 228 ? -1.220 6.277 -9.139 1.00 92.56 228 MET A CA 1
ATOM 1818 C C . MET A 1 228 ? -2.412 6.088 -8.204 1.00 92.56 228 MET A C 1
ATOM 1820 O O . MET A 1 228 ? -3.339 6.905 -8.155 1.00 92.56 228 MET A O 1
ATOM 1824 N N . HIS A 1 229 ? -2.357 5.009 -7.441 1.00 96.94 229 HIS A N 1
ATOM 1825 C CA . HIS A 1 229 ? -3.328 4.656 -6.430 1.00 96.94 229 HIS A CA 1
ATOM 1826 C C . HIS A 1 229 ? -2.598 4.070 -5.219 1.00 96.94 229 HIS A C 1
ATOM 1828 O O . HIS A 1 229 ? -2.411 2.857 -5.141 1.00 96.94 229 HIS A O 1
ATOM 1834 N N . PRO A 1 230 ? -2.102 4.918 -4.303 1.00 97.88 230 PRO A N 1
ATOM 1835 C CA . PRO A 1 230 ? -1.576 4.421 -3.043 1.00 97.88 230 PRO A CA 1
ATOM 1836 C C . PRO A 1 230 ? -2.740 3.926 -2.184 1.00 97.88 230 PRO A C 1
ATOM 1838 O O . PRO A 1 230 ? -3.727 4.642 -2.027 1.00 97.88 230 PRO A O 1
ATOM 1841 N N . CYS A 1 231 ? -2.628 2.722 -1.644 1.00 98.44 231 CYS A N 1
ATOM 1842 C CA . CYS A 1 231 ? -3.634 2.082 -0.807 1.00 98.44 231 CYS A CA 1
ATOM 1843 C C . CYS A 1 231 ? -2.977 1.542 0.464 1.00 98.44 231 CYS A C 1
ATOM 1845 O O . CYS A 1 231 ? -1.758 1.400 0.543 1.00 98.44 231 CYS A O 1
ATOM 1847 N N . VAL A 1 232 ? -3.778 1.265 1.485 1.00 98.44 232 VAL A N 1
ATOM 1848 C CA . VAL A 1 232 ? -3.296 0.642 2.718 1.00 98.44 232 VAL A CA 1
ATOM 1849 C C . VAL A 1 232 ? -4.322 -0.369 3.200 1.00 98.44 232 VAL A C 1
ATOM 1851 O O . VAL A 1 232 ? -5.517 -0.081 3.226 1.00 98.44 232 VAL A O 1
ATOM 1854 N N . ILE A 1 233 ? -3.841 -1.527 3.634 1.00 98.44 233 ILE A N 1
ATOM 1855 C CA . ILE A 1 233 ? -4.603 -2.489 4.422 1.00 98.44 233 ILE A CA 1
ATOM 1856 C C . ILE A 1 233 ? -4.032 -2.435 5.838 1.00 98.44 233 ILE A C 1
ATOM 1858 O O . ILE A 1 233 ? -2.842 -2.675 6.031 1.00 98.44 233 ILE A O 1
ATOM 1862 N N . LEU A 1 234 ? -4.847 -2.083 6.831 1.00 98.56 234 LEU A N 1
ATOM 1863 C CA . LEU A 1 234 ? -4.465 -2.08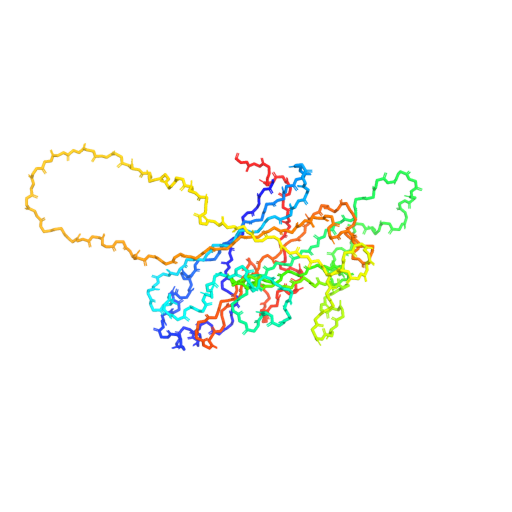7 8.244 1.00 98.56 234 LEU A CA 1
ATOM 1864 C C . LEU A 1 234 ? -5.196 -3.223 8.953 1.00 98.56 234 LEU A C 1
ATOM 1866 O O . LEU A 1 234 ? -6.425 -3.240 8.975 1.00 98.56 234 LEU A O 1
ATOM 1870 N N . TYR A 1 235 ? -4.454 -4.147 9.560 1.00 98.06 235 TYR A N 1
ATOM 1871 C CA . TYR A 1 235 ? -5.043 -5.208 10.372 1.00 98.06 235 TYR A CA 1
ATOM 1872 C C . TYR A 1 235 ? -5.092 -4.799 11.842 1.00 98.06 235 TYR A C 1
ATOM 1874 O O . TYR A 1 235 ? -4.065 -4.500 12.449 1.00 98.06 235 TYR A O 1
ATOM 1882 N N . PHE A 1 236 ? -6.289 -4.836 12.418 1.00 97.69 236 PHE A N 1
ATOM 1883 C CA . PHE A 1 236 ? -6.561 -4.629 13.835 1.00 97.69 236 PHE A CA 1
ATOM 1884 C C . PHE A 1 236 ? -7.051 -5.953 14.426 1.00 97.69 236 PHE A C 1
ATOM 1886 O O . PHE A 1 236 ? -8.198 -6.353 14.216 1.00 97.69 236 PHE A O 1
ATOM 1893 N N . GLY A 1 237 ? -6.165 -6.692 15.096 1.00 91.75 237 GLY A N 1
ATOM 1894 C CA . GLY A 1 237 ? -6.420 -8.096 15.426 1.00 91.75 237 GLY A CA 1
ATOM 1895 C C . GLY A 1 237 ? -6.752 -8.912 14.167 1.00 91.75 237 GLY A C 1
ATOM 1896 O O . GLY A 1 237 ? -5.897 -9.088 13.303 1.00 91.75 237 GLY A O 1
ATOM 1897 N N . ASN A 1 238 ? -8.002 -9.374 14.055 1.00 91.75 238 ASN A N 1
ATOM 1898 C CA . ASN A 1 238 ? -8.505 -10.137 12.902 1.00 91.75 238 ASN A CA 1
ATOM 1899 C C . ASN A 1 238 ? -9.345 -9.297 11.919 1.00 91.75 238 ASN A C 1
ATOM 1901 O O . ASN A 1 238 ? -9.880 -9.849 10.960 1.00 91.75 238 ASN A O 1
ATOM 1905 N N . THR A 1 239 ? -9.511 -7.995 12.162 1.00 96.19 239 THR A N 1
ATOM 1906 C CA . THR A 1 239 ? -10.287 -7.099 11.292 1.00 96.19 239 THR A CA 1
ATOM 1907 C C . THR A 1 239 ? -9.348 -6.364 10.345 1.00 96.19 239 THR A C 1
ATOM 1909 O O . THR A 1 239 ? -8.457 -5.645 10.798 1.00 96.19 239 THR A O 1
ATOM 1912 N N . ALA A 1 240 ? -9.560 -6.501 9.039 1.00 96.75 240 ALA A N 1
ATOM 1913 C CA . ALA A 1 240 ? -8.843 -5.728 8.031 1.00 96.75 240 ALA A CA 1
ATOM 1914 C C . ALA A 1 240 ? -9.634 -4.465 7.675 1.00 96.75 240 ALA A C 1
ATOM 1916 O O . ALA A 1 240 ? -10.800 -4.544 7.298 1.00 96.75 240 ALA A O 1
ATOM 1917 N N . LEU A 1 241 ? -8.989 -3.304 7.764 1.00 97.88 241 LEU A N 1
ATOM 1918 C CA . LEU A 1 241 ? -9.521 -2.033 7.286 1.00 97.88 241 LEU A CA 1
ATOM 1919 C C . LEU A 1 241 ? -8.753 -1.589 6.041 1.00 97.88 241 LEU A C 1
ATOM 1921 O O . LEU A 1 241 ? -7.523 -1.521 6.045 1.00 97.88 241 LEU A O 1
ATOM 1925 N N . TYR A 1 242 ? -9.487 -1.260 4.985 1.00 97.75 242 TYR A N 1
ATOM 1926 C CA . TYR A 1 242 ? -8.948 -0.899 3.676 1.00 97.75 242 TYR A CA 1
ATOM 1927 C C . TYR A 1 242 ? -9.007 0.614 3.487 1.00 97.75 242 TYR A C 1
ATOM 1929 O O . TYR A 1 242 ? -10.007 1.240 3.830 1.00 97.75 242 TYR A O 1
ATOM 1937 N N . PHE A 1 243 ? -7.963 1.216 2.928 1.00 98.31 243 PHE A N 1
ATOM 1938 C CA . PHE A 1 243 ? -7.866 2.660 2.734 1.00 98.31 243 PHE A CA 1
ATOM 1939 C C . PHE A 1 243 ? -7.379 2.990 1.326 1.00 98.31 243 PHE A C 1
ATOM 1941 O O . PHE A 1 243 ? -6.364 2.460 0.879 1.00 98.31 243 PHE A O 1
ATOM 1948 N N . ALA A 1 244 ? -8.067 3.908 0.648 1.00 97.81 244 ALA A N 1
ATOM 1949 C CA . ALA A 1 244 ? -7.689 4.399 -0.678 1.00 97.81 244 ALA A CA 1
ATOM 1950 C C . ALA A 1 244 ? -8.168 5.848 -0.894 1.00 97.81 244 ALA A C 1
ATOM 1952 O O . ALA A 1 244 ? -9.100 6.294 -0.222 1.00 97.81 244 ALA A O 1
ATOM 1953 N N . PRO A 1 245 ? -7.593 6.617 -1.841 1.00 96.31 245 PRO A N 1
ATOM 1954 C CA . PRO A 1 245 ? -8.065 7.969 -2.147 1.00 96.31 245 PRO A CA 1
ATOM 1955 C C . PRO A 1 245 ? -9.521 7.985 -2.635 1.00 96.31 245 PRO A C 1
ATOM 1957 O O . PRO A 1 245 ? -10.271 8.923 -2.367 1.00 96.31 245 PRO A O 1
ATOM 1960 N N . LYS A 1 246 ? -9.900 6.944 -3.384 1.00 94.50 246 LYS A N 1
ATOM 1961 C CA . LYS A 1 246 ? -11.237 6.652 -3.916 1.00 94.50 246 LYS A CA 1
ATOM 1962 C C . LYS A 1 246 ? -11.358 5.133 -4.065 1.00 94.50 246 LYS A C 1
ATOM 1964 O O . LYS A 1 246 ? -10.338 4.480 -4.228 1.00 94.50 246 LYS A O 1
ATOM 1969 N N . HIS A 1 247 ? -12.559 4.569 -4.053 1.00 91.38 247 HIS A N 1
ATOM 1970 C CA . HIS A 1 247 ? -12.736 3.126 -4.229 1.00 91.38 247 HIS A CA 1
ATOM 1971 C C . HIS A 1 247 ? -14.067 2.796 -4.912 1.00 91.38 247 HIS A C 1
ATOM 1973 O O . HIS A 1 247 ? -14.994 3.610 -4.914 1.00 91.38 247 HIS A O 1
ATOM 1979 N N . ALA A 1 248 ? -14.137 1.593 -5.483 1.00 89.44 248 ALA A N 1
ATOM 1980 C CA . ALA A 1 248 ? -15.375 0.973 -5.941 1.00 89.44 248 ALA A CA 1
ATOM 1981 C C . ALA A 1 248 ? -16.223 0.465 -4.763 1.00 89.44 248 ALA A C 1
ATOM 1983 O O . ALA A 1 248 ? -15.726 0.312 -3.649 1.00 89.44 248 ALA A O 1
ATOM 1984 N N . SER A 1 249 ? -17.489 0.168 -5.034 1.00 86.00 249 SER A N 1
ATOM 1985 C CA . SER A 1 249 ? -18.413 -0.498 -4.112 1.00 86.00 249 SER A CA 1
ATOM 1986 C C . SER A 1 249 ? -18.861 -1.811 -4.761 1.00 86.00 249 SER A C 1
ATOM 1988 O O . SER A 1 249 ? -19.650 -1.771 -5.706 1.00 86.00 249 SER A O 1
ATOM 1990 N N . SER A 1 250 ? -18.321 -2.977 -4.389 1.00 87.56 250 SER A N 1
ATOM 1991 C CA . SER A 1 250 ? -17.367 -3.272 -3.298 1.00 87.56 250 SER A CA 1
ATOM 1992 C C . SER A 1 250 ? -15.926 -2.768 -3.533 1.00 87.56 250 SER A C 1
ATOM 1994 O O . SER A 1 250 ? -15.541 -2.588 -4.693 1.00 87.56 250 SER A O 1
ATOM 1996 N N . PRO A 1 251 ? -15.096 -2.588 -2.479 1.00 88.81 251 PRO A N 1
ATOM 1997 C CA . PRO A 1 251 ? -13.712 -2.123 -2.612 1.00 88.81 251 PRO A CA 1
ATOM 1998 C C . PRO A 1 251 ? -12.867 -2.982 -3.564 1.00 88.81 251 PRO A C 1
ATOM 2000 O O . PRO A 1 251 ? -12.775 -4.199 -3.418 1.00 88.81 251 PRO A O 1
ATOM 2003 N N . ASP A 1 252 ? -12.221 -2.332 -4.533 1.00 94.19 252 ASP A N 1
ATOM 2004 C CA . ASP A 1 252 ? -11.309 -2.966 -5.488 1.00 94.19 252 ASP A CA 1
ATOM 2005 C C . ASP A 1 252 ? -10.193 -1.994 -5.889 1.00 94.19 252 ASP A C 1
ATOM 2007 O O . ASP A 1 252 ? -10.383 -1.118 -6.738 1.00 94.19 252 ASP A O 1
ATOM 2011 N N . PHE A 1 253 ? -9.013 -2.147 -5.285 1.00 96.00 253 PHE A N 1
ATOM 2012 C CA . PHE A 1 253 ? -7.862 -1.274 -5.544 1.00 96.00 253 PHE A CA 1
ATOM 2013 C C . PHE A 1 253 ? -7.315 -1.392 -6.974 1.00 96.00 253 PHE A C 1
ATOM 2015 O O . PHE A 1 253 ? -6.724 -0.446 -7.500 1.00 96.00 253 PHE A O 1
ATOM 2022 N N . HIS A 1 254 ? -7.577 -2.509 -7.660 1.00 94.81 254 HIS A N 1
ATOM 2023 C CA . HIS A 1 254 ? -7.151 -2.709 -9.046 1.00 94.81 254 HIS A CA 1
ATOM 2024 C C . HIS A 1 254 ? -8.011 -1.937 -10.055 1.00 94.81 254 HIS A C 1
ATOM 2026 O O . HIS A 1 254 ? -7.637 -1.834 -11.229 1.00 94.81 254 HIS A O 1
ATOM 2032 N N . ASN A 1 255 ? -9.160 -1.394 -9.637 1.00 93.06 255 ASN A N 1
ATOM 2033 C CA . ASN A 1 255 ? -10.046 -0.670 -10.533 1.00 93.06 255 ASN A CA 1
ATOM 2034 C C . ASN A 1 255 ? -9.479 0.718 -10.867 1.00 93.06 255 ASN A C 1
ATOM 2036 O O . ASN A 1 255 ? -9.649 1.706 -10.145 1.00 93.06 255 ASN A O 1
ATOM 2040 N N . ARG A 1 256 ? -8.848 0.797 -12.041 1.00 90.12 256 ARG A N 1
ATOM 2041 C CA . ARG A 1 256 ? -8.177 1.996 -12.557 1.00 90.12 256 ARG A CA 1
ATOM 2042 C C . ARG A 1 256 ? -9.081 3.213 -12.735 1.00 90.12 256 ARG A C 1
ATOM 2044 O O . ARG A 1 256 ? -8.555 4.319 -12.845 1.00 90.12 256 ARG A O 1
ATOM 2051 N N . HIS A 1 257 ? -10.406 3.051 -12.751 1.00 90.94 257 HIS A N 1
ATOM 2052 C CA . HIS A 1 257 ? -11.340 4.180 -12.788 1.00 90.94 257 HIS A CA 1
ATOM 2053 C C . HIS A 1 257 ? -11.187 5.100 -11.563 1.00 90.94 257 HIS A C 1
ATOM 2055 O O . HIS A 1 257 ? -11.420 6.305 -11.647 1.00 90.94 257 HIS A O 1
ATOM 2061 N N . TYR A 1 258 ? -10.744 4.545 -10.432 1.00 93.00 258 TYR A N 1
ATOM 2062 C CA . TYR A 1 258 ? -10.586 5.265 -9.168 1.00 93.00 258 TYR A CA 1
ATOM 2063 C C . TYR A 1 258 ? -9.168 5.796 -8.937 1.00 93.00 258 TYR A C 1
ATOM 2065 O O . TYR A 1 258 ? -8.910 6.469 -7.935 1.00 93.00 258 TYR A O 1
ATOM 2073 N N . TRP A 1 259 ? -8.244 5.534 -9.864 1.00 93.94 259 TRP A N 1
ATOM 2074 C CA . TRP A 1 259 ? -6.859 5.966 -9.737 1.00 93.94 259 TRP A CA 1
ATOM 2075 C C . TRP A 1 259 ? -6.726 7.460 -10.010 1.00 93.94 259 TRP A C 1
ATOM 2077 O O . TRP A 1 259 ? -7.350 8.027 -10.910 1.00 93.94 259 TRP A O 1
ATOM 2087 N N . SER A 1 260 ? -5.868 8.111 -9.236 1.00 91.50 260 SER A N 1
ATOM 2088 C CA . SER A 1 260 ? -5.620 9.539 -9.369 1.00 91.50 260 SER A CA 1
ATOM 2089 C C . SER A 1 260 ? -4.557 9.781 -10.427 1.00 91.50 260 SER A C 1
ATOM 2091 O O . SER A 1 260 ? -3.570 9.051 -10.515 1.00 91.50 260 SER A O 1
ATOM 2093 N N . ARG A 1 261 ? -4.725 10.840 -11.219 1.00 89.06 261 ARG A N 1
ATOM 2094 C CA . ARG A 1 261 ? -3.652 11.306 -12.097 1.00 89.06 261 ARG A CA 1
ATOM 2095 C C . ARG A 1 261 ? -2.500 11.827 -11.235 1.00 89.06 261 ARG A C 1
ATOM 2097 O O . ARG A 1 261 ? -2.734 12.583 -10.289 1.00 89.06 261 ARG A O 1
ATOM 2104 N N . PHE A 1 262 ? -1.280 11.425 -11.566 1.00 81.75 262 PHE A N 1
ATOM 2105 C CA . PHE A 1 262 ? -0.072 11.970 -10.973 1.00 81.75 262 PHE A CA 1
ATOM 2106 C C . PHE A 1 262 ? 0.190 13.338 -11.610 1.00 81.75 262 PHE A C 1
ATOM 2108 O O . PHE A 1 262 ? 0.562 13.450 -12.783 1.00 81.75 262 PHE A O 1
ATOM 2115 N N . ASP A 1 263 ? -0.115 14.401 -10.875 1.00 71.88 263 ASP A N 1
ATOM 2116 C CA . ASP A 1 263 ? -0.079 15.756 -11.403 1.00 71.88 263 ASP A CA 1
ATOM 2117 C C . ASP A 1 263 ? 1.352 16.295 -11.395 1.00 71.88 263 ASP A C 1
ATOM 2119 O O . ASP A 1 263 ? 1.843 16.868 -10.422 1.00 71.88 263 ASP A O 1
ATOM 2123 N N . HIS A 1 264 ? 2.014 16.156 -12.542 1.00 65.00 264 HIS A N 1
ATOM 2124 C CA . HIS A 1 264 ? 3.357 16.678 -12.753 1.00 65.00 264 HIS A CA 1
ATOM 2125 C C . HIS A 1 264 ? 3.487 18.199 -12.583 1.00 65.00 264 HIS A C 1
ATOM 2127 O O . HIS A 1 264 ? 4.598 18.687 -12.402 1.00 65.00 264 HIS A O 1
ATOM 2133 N N . LYS A 1 265 ? 2.399 18.969 -12.676 1.00 56.25 265 LYS A N 1
ATOM 2134 C CA . LYS A 1 265 ? 2.434 20.424 -12.496 1.00 56.25 265 LYS A CA 1
ATOM 2135 C C . LYS A 1 265 ? 2.219 20.798 -11.035 1.00 56.25 265 LYS A C 1
ATOM 2137 O O . LYS A 1 265 ? 3.017 21.569 -10.509 1.00 56.25 265 LYS A O 1
ATOM 2142 N N . ALA A 1 266 ? 1.219 20.220 -10.367 1.00 51.72 266 ALA A N 1
ATOM 2143 C CA . ALA A 1 266 ? 0.985 20.461 -8.939 1.00 51.72 266 ALA A CA 1
ATOM 2144 C C . ALA A 1 266 ? 2.182 20.027 -8.089 1.00 51.72 266 ALA A C 1
ATOM 2146 O O . ALA A 1 266 ? 2.576 20.717 -7.157 1.00 51.72 266 ALA A O 1
ATOM 2147 N N . ALA A 1 267 ?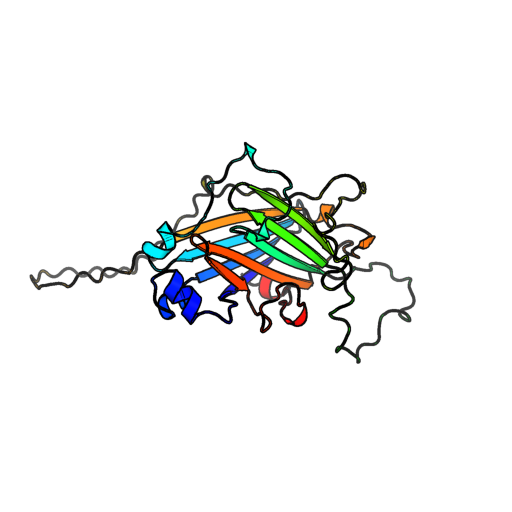 2.839 18.938 -8.476 1.00 51.41 267 ALA A N 1
ATOM 2148 C CA . ALA A 1 267 ? 3.955 18.384 -7.735 1.00 51.41 267 ALA A CA 1
ATOM 2149 C C . ALA A 1 267 ? 5.289 19.161 -7.901 1.00 51.41 267 ALA A C 1
ATOM 2151 O O . ALA A 1 267 ? 6.312 18.767 -7.328 1.00 51.41 267 ALA A O 1
ATOM 2152 N N . LEU A 1 268 ? 5.296 20.254 -8.682 1.00 48.22 268 LEU A N 1
ATOM 2153 C CA . LEU A 1 268 ? 6.379 21.251 -8.764 1.00 48.22 268 LEU A CA 1
ATOM 2154 C C . LEU A 1 268 ? 6.108 22.506 -7.923 1.00 48.22 268 LEU A C 1
ATOM 2156 O O . LEU A 1 268 ? 7.028 23.297 -7.722 1.00 48.22 268 LEU A O 1
ATOM 2160 N N . ILE A 1 269 ? 4.877 22.694 -7.448 1.00 42.34 269 ILE A N 1
ATOM 2161 C CA . ILE A 1 269 ? 4.503 23.820 -6.596 1.00 42.34 269 ILE A CA 1
ATOM 2162 C C . ILE A 1 269 ? 4.767 23.376 -5.153 1.00 42.34 269 ILE A C 1
ATOM 2164 O O . ILE A 1 269 ? 3.963 22.663 -4.558 1.00 42.34 269 ILE A O 1
ATOM 2168 N N . LYS A 1 270 ? 5.950 23.720 -4.636 1.00 40.03 270 LYS A N 1
ATOM 2169 C CA . LYS A 1 270 ? 6.227 23.747 -3.195 1.00 40.03 270 LYS A CA 1
ATOM 2170 C C . LYS A 1 270 ? 5.884 25.122 -2.647 1.00 40.03 270 LYS A C 1
ATOM 2172 O O . LYS A 1 270 ? 6.227 26.106 -3.340 1.00 40.03 270 LYS A O 1
#